Protein AF-E0S908-F1 (afdb_monomer)

Nearest PDB structures (foldseek):
  7qtt-assembly1_W  TM=6.323E-01  e=4.730E-02  Homo sapiens
  8re7-assembly1_A  TM=2.478E-01  e=6.335E+00  Homo sapiens
  8re6-assembly1_A  TM=2.603E-01  e=8.403E+00  Homo sapiens

Sequence (330 aa):
MCRQNEIYGKQSEEEGHLNYGEIERKRRERVDELAYRLLVEREKANRSIEEELQRLFELEKDPVDTETHSSEEPAKEIETYSPVILEEHGLSEELSKNNSGMQPLCSTNVPFTDELVSRFILNKAYVSIEEKIWRERQTMPKNIQMQTKIQVNKRLTQVSGKAGQVDRIFNVLREYSHSYVFVETFTVKIIEQGRLQVSSCPESYKEFAELFCRFYSSELMEYFRVILFTREASSSTIKGVYSIYFGVLEIQGNSDEAWFFIASMLNSRQSELSCYVVECFFSILGNLLFRTCRGPFFKLIEYVKRYYFREMNNEPCKIRISSMFERYGA

Solvent-accessible surface area (backbone atoms only — not comparable to full-atom values): 19591 Å² total; per-residue (Å²): 133,87,82,90,78,89,79,87,77,89,76,82,82,80,75,76,75,76,54,66,68,58,54,55,47,53,50,49,54,52,50,52,51,51,52,48,51,54,49,53,53,49,54,53,49,50,50,54,50,52,55,50,52,50,51,53,56,52,61,72,65,58,81,76,88,71,93,80,87,86,85,81,87,89,80,90,86,88,82,88,78,79,84,81,85,79,80,89,77,82,89,75,89,77,89,76,87,81,94,63,93,70,73,81,74,80,70,49,52,48,56,57,28,68,66,53,44,45,67,56,56,69,31,72,64,48,57,53,50,53,53,47,27,53,52,48,61,72,72,49,58,69,67,58,57,50,49,51,49,52,50,49,53,57,46,64,73,62,68,55,94,53,88,69,44,54,58,55,45,46,68,65,49,55,83,46,62,86,37,50,62,38,46,53,49,46,42,56,49,52,48,49,41,13,44,58,52,12,38,75,40,62,78,55,19,52,54,53,11,52,47,46,57,76,66,63,43,74,67,47,52,44,48,37,49,34,55,59,45,46,44,81,64,52,83,78,23,42,39,15,36,50,38,26,56,44,34,35,35,53,78,67,64,41,52,68,58,54,50,51,50,52,52,26,41,75,72,24,71,86,46,84,54,40,54,48,46,54,41,45,43,53,73,62,40,39,63,55,38,44,72,76,41,44,71,63,40,52,53,52,51,50,45,39,66,68,54,53,56,73,77,55,88,54,62,76,56,51,54,54,45,51,60,58,36,48,78,76,78,95

Mean predicted aligned error: 14.83 Å

Radius of gyration: 29.16 Å; Cα contacts (8 Å, |Δi|>4): 259; chains: 1; bounding box: 68×69×96 Å

Secondary structure (DSSP, 8-state):
-PPP---------------HHHHHHHHHHHHHHHHHHHHHHHHHHHHHHHHHHHHHHHHHH-----------------------PPPP--------------------SS---HHHIIIIIS-HHHHHHHHHHHHHHHHS-HHHHHHHHHHHHHHHTT--SSTTHHHHHHHHHGGGTT-HHHHHHHHHHHHHHIIIIIHHSGGGHHHHHHHHHHT--HHHHHHHHHHHHHS---TTTHHHHHHHHHHHHHHHT-HHHHHHHHHHHHTSPP-HHHHHHHHHHHHHHHHHHHHH-HHHHHHHHHHIIIIIHHH---HHHHHHHHHHHHTTT-

pLDDT: mean 84.41, std 22.38, range [28.2, 98.88]

Structure (mmCIF, N/CA/C/O backbone):
data_AF-E0S908-F1
#
_entry.id   AF-E0S908-F1
#
loop_
_atom_site.group_PDB
_atom_site.id
_atom_site.type_symbol
_atom_site.label_atom_id
_atom_site.label_alt_id
_atom_site.label_comp_id
_atom_site.label_asym_id
_atom_site.label_entity_id
_atom_site.label_seq_id
_atom_site.pdbx_PDB_ins_code
_atom_site.Cartn_x
_atom_site.Cartn_y
_atom_site.Cartn_z
_atom_site.occupancy
_atom_site.B_iso_or_equiv
_atom_site.auth_seq_id
_atom_site.auth_comp_id
_atom_site.auth_asym_id
_atom_site.auth_atom_id
_atom_site.pdbx_PDB_model_num
ATOM 1 N N . MET A 1 1 ? -48.162 -25.222 -28.281 1.00 38.25 1 MET A N 1
ATOM 2 C CA . MET A 1 1 ? -46.707 -25.039 -28.088 1.00 38.25 1 MET A CA 1
ATOM 3 C C . MET A 1 1 ? -46.347 -23.603 -28.451 1.00 38.25 1 MET A C 1
ATOM 5 O O . MET A 1 1 ? -47.083 -22.993 -29.212 1.00 38.25 1 MET A O 1
ATOM 9 N N . CYS A 1 2 ? -45.340 -23.057 -27.775 1.00 36.84 2 CYS A N 1
ATOM 10 C CA . CYS A 1 2 ? -45.233 -21.677 -27.288 1.00 36.84 2 CYS A CA 1
ATOM 11 C C . CYS A 1 2 ? -45.309 -20.530 -28.312 1.00 36.84 2 CYS A C 1
ATOM 13 O O . CYS A 1 2 ? -44.716 -20.584 -29.384 1.00 36.84 2 CYS A O 1
ATOM 15 N N . ARG A 1 3 ? -46.004 -19.462 -27.890 1.00 35.00 3 ARG A N 1
ATOM 16 C CA . ARG A 1 3 ? -46.063 -18.137 -28.520 1.00 35.00 3 ARG A CA 1
ATOM 17 C C . ARG A 1 3 ? -44.806 -17.329 -28.186 1.00 35.00 3 ARG A C 1
ATOM 19 O O . ARG A 1 3 ? -44.355 -17.342 -27.043 1.00 35.00 3 ARG A O 1
ATOM 26 N N . GLN A 1 4 ? -44.308 -16.604 -29.184 1.00 40.69 4 GLN A N 1
ATOM 27 C CA . GLN A 1 4 ? -43.374 -15.491 -29.040 1.00 40.69 4 GLN A CA 1
ATOM 28 C C . GLN A 1 4 ? -44.027 -14.365 -28.229 1.00 40.69 4 GLN A C 1
ATOM 30 O O . GLN A 1 4 ? -45.173 -14.014 -28.494 1.00 40.69 4 GLN A O 1
ATOM 35 N N . ASN A 1 5 ? -43.283 -13.804 -27.278 1.00 35.78 5 ASN A N 1
ATOM 36 C CA . ASN A 1 5 ? -43.516 -12.476 -26.721 1.00 35.78 5 ASN A CA 1
ATOM 37 C C . ASN A 1 5 ? -42.145 -11.847 -26.456 1.00 35.78 5 ASN A C 1
ATOM 39 O O . ASN A 1 5 ? -41.471 -12.176 -25.481 1.00 35.78 5 ASN A O 1
ATOM 43 N N . GLU A 1 6 ? -41.741 -10.964 -27.363 1.00 42.75 6 GLU A N 1
ATOM 44 C CA . GLU A 1 6 ? -40.712 -9.959 -27.130 1.00 42.75 6 GLU A CA 1
ATOM 45 C C . GLU A 1 6 ? -41.306 -8.888 -26.208 1.00 42.75 6 GLU A C 1
ATOM 47 O O . GLU A 1 6 ? -42.319 -8.271 -26.533 1.00 42.75 6 GLU A O 1
ATOM 52 N N . ILE A 1 7 ? -40.685 -8.669 -25.050 1.00 39.56 7 ILE A N 1
ATOM 53 C CA . ILE A 1 7 ? -40.954 -7.503 -24.206 1.00 39.56 7 ILE A CA 1
ATOM 54 C C . ILE A 1 7 ? -39.680 -6.665 -24.194 1.00 39.56 7 ILE A C 1
ATOM 56 O O . ILE A 1 7 ? -38.734 -6.927 -23.455 1.00 39.56 7 ILE A O 1
ATOM 60 N N . TYR A 1 8 ? -39.679 -5.650 -25.056 1.00 37.84 8 TYR A N 1
ATOM 61 C CA . TYR A 1 8 ? -38.801 -4.493 -24.968 1.00 37.84 8 TYR A CA 1
ATOM 62 C C . TYR A 1 8 ? -39.224 -3.653 -23.756 1.00 37.84 8 TYR A C 1
ATOM 64 O O . TYR A 1 8 ? -40.244 -2.968 -23.790 1.00 37.84 8 TYR A O 1
ATOM 72 N N . GLY A 1 9 ? -38.430 -3.698 -22.689 1.00 33.22 9 GLY A N 1
ATOM 73 C CA . GLY A 1 9 ? -38.513 -2.778 -21.557 1.00 33.22 9 GLY A CA 1
ATOM 74 C C . GLY A 1 9 ? -37.307 -1.846 -21.547 1.00 33.22 9 GLY A C 1
ATOM 75 O O . GLY A 1 9 ? -36.332 -2.112 -20.856 1.00 33.22 9 GLY A O 1
ATOM 76 N N . LYS A 1 10 ? -37.366 -0.756 -22.322 1.00 38.62 10 LYS A N 1
ATOM 77 C CA . LYS A 1 10 ? -36.517 0.426 -22.109 1.00 38.62 10 LYS A CA 1
ATOM 78 C C . LYS A 1 10 ? -37.055 1.153 -20.875 1.00 38.62 10 LYS A C 1
ATOM 80 O O . LYS A 1 10 ? -38.077 1.826 -20.975 1.00 38.62 10 LYS A O 1
ATOM 85 N N . GLN A 1 11 ? -36.386 1.025 -19.734 1.00 35.12 11 GLN A N 1
ATOM 86 C CA . GLN A 1 11 ? -36.478 2.024 -18.671 1.00 35.12 11 GLN A CA 1
ATOM 87 C C . GLN A 1 11 ? -35.259 2.929 -18.792 1.00 35.12 11 GLN A C 1
ATOM 89 O O . GLN A 1 11 ? -34.121 2.476 -18.724 1.00 35.12 11 GLN A O 1
ATOM 94 N N . SER A 1 12 ? -35.536 4.194 -19.084 1.00 37.12 12 SER A N 1
ATOM 95 C CA . SER A 1 12 ? -34.574 5.279 -19.135 1.00 37.12 12 SER A CA 1
ATOM 96 C C . SER A 1 12 ? -33.977 5.500 -17.750 1.00 37.12 12 SER A C 1
ATOM 98 O O . SER A 1 12 ? -34.681 5.883 -16.815 1.00 37.12 12 SER A O 1
ATOM 100 N N . GLU A 1 13 ? -32.674 5.275 -17.653 1.00 39.75 13 GLU A N 1
ATOM 101 C CA . GLU A 1 13 ? -31.805 5.841 -16.633 1.00 39.75 13 GLU A CA 1
ATOM 102 C C . GLU A 1 13 ? -31.838 7.370 -16.763 1.00 39.75 13 GLU A C 1
ATOM 104 O O . GLU A 1 13 ? -31.119 7.963 -17.561 1.00 39.75 13 GLU A O 1
ATOM 109 N N . GLU A 1 14 ? -32.678 8.029 -15.972 1.00 41.41 14 GLU A N 1
ATOM 110 C CA . GLU A 1 14 ? -32.351 9.371 -15.492 1.00 41.41 14 GLU A CA 1
ATOM 111 C C . GLU A 1 14 ? -31.492 9.196 -14.232 1.00 41.41 14 GLU A C 1
ATOM 113 O O . GLU A 1 14 ? -31.924 9.419 -13.101 1.00 41.41 14 GLU A O 1
ATOM 118 N N . GLU A 1 15 ? -30.252 8.728 -14.429 1.00 43.34 15 GLU A N 1
ATOM 119 C CA . GLU A 1 15 ? -29.189 8.878 -13.439 1.00 43.34 15 GLU A CA 1
ATOM 120 C C . GLU A 1 15 ? -28.887 10.375 -13.324 1.00 43.34 15 GLU A C 1
ATOM 122 O O . GLU A 1 15 ? -28.101 10.952 -14.076 1.00 43.34 15 GLU A O 1
ATOM 127 N N . GLY A 1 16 ? -29.555 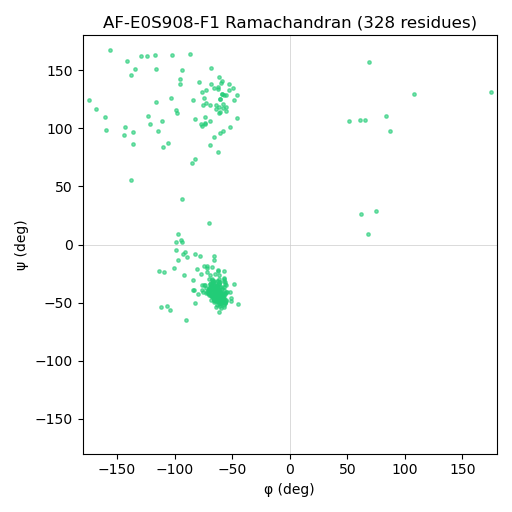11.026 -12.375 1.00 44.59 16 GLY A N 1
ATOM 128 C CA . GLY A 1 16 ? -29.185 12.356 -11.926 1.00 44.59 16 GLY A CA 1
ATOM 129 C C . GLY A 1 16 ? -27.751 12.321 -11.411 1.00 44.59 16 GLY A C 1
ATOM 130 O O . GLY A 1 16 ? -27.503 11.934 -10.269 1.00 44.59 16 GLY A O 1
ATOM 131 N N . HIS A 1 17 ? -26.800 12.718 -12.256 1.00 45.78 17 HIS A N 1
ATOM 132 C CA . HIS A 1 17 ? -25.456 13.091 -11.841 1.00 45.78 17 HIS A CA 1
ATOM 133 C C . HIS A 1 17 ? -25.583 14.124 -10.718 1.00 45.78 17 HIS A C 1
ATOM 135 O O . HIS A 1 17 ? -25.857 15.298 -10.970 1.00 45.78 17 HIS A O 1
ATOM 141 N N . LEU A 1 18 ? -25.405 13.694 -9.467 1.00 56.72 18 LEU A N 1
ATOM 142 C CA . LEU A 1 18 ? -25.280 14.623 -8.352 1.00 56.72 18 LEU A CA 1
ATOM 143 C C . LEU A 1 18 ? -24.058 15.494 -8.632 1.00 56.72 18 LEU A C 1
ATOM 145 O O . LEU A 1 18 ? -22.927 15.012 -8.720 1.00 56.72 18 LEU A O 1
ATOM 149 N N . ASN A 1 19 ? -24.319 16.780 -8.846 1.00 73.38 19 ASN A N 1
ATOM 150 C CA . ASN A 1 19 ? -23.314 17.766 -9.187 1.00 73.38 19 ASN A CA 1
ATOM 151 C C . ASN A 1 19 ? -22.299 17.834 -8.036 1.00 73.38 19 ASN A C 1
ATOM 153 O O . ASN A 1 19 ? -22.667 18.044 -6.881 1.00 73.38 19 ASN A O 1
ATOM 157 N N . TYR A 1 20 ? -21.018 17.648 -8.356 1.00 66.12 20 TYR A N 1
ATOM 158 C CA . TYR A 1 20 ? -19.899 17.701 -7.413 1.00 66.12 20 TYR A CA 1
ATOM 159 C C . TYR A 1 20 ? -19.949 18.948 -6.507 1.00 66.12 20 TYR A C 1
ATOM 161 O O . TYR A 1 20 ? -19.626 18.880 -5.321 1.00 66.12 20 TYR A O 1
ATOM 169 N N . GLY A 1 21 ? -20.442 20.076 -7.033 1.00 81.50 21 GLY A N 1
ATOM 170 C CA . GLY A 1 21 ? -20.652 21.295 -6.256 1.00 81.50 21 GLY A CA 1
ATOM 171 C C . GLY A 1 21 ? -21.633 21.125 -5.091 1.00 81.50 21 GLY A C 1
ATOM 172 O O . GLY A 1 21 ? -21.453 21.738 -4.043 1.00 81.50 21 GLY A O 1
ATOM 173 N N . GLU A 1 22 ? -22.640 20.259 -5.212 1.00 75.44 22 GLU A N 1
ATOM 174 C CA . GLU A 1 22 ? -23.569 19.970 -4.118 1.00 75.44 22 GLU A CA 1
ATOM 175 C C . GLU A 1 22 ? -22.947 19.099 -3.032 1.00 75.44 22 GLU A C 1
ATOM 177 O O . GLU A 1 22 ? -23.249 19.287 -1.853 1.00 75.44 22 GLU A O 1
ATOM 182 N N . ILE A 1 23 ? -22.067 18.176 -3.420 1.00 72.38 23 ILE A N 1
ATOM 183 C CA . ILE A 1 23 ? -21.344 17.300 -2.496 1.00 72.38 23 ILE A CA 1
ATOM 184 C C . ILE A 1 23 ? -20.350 18.126 -1.677 1.00 72.38 23 ILE A C 1
ATOM 186 O O . ILE A 1 23 ? -20.350 18.048 -0.449 1.00 72.38 23 ILE A O 1
ATOM 190 N N . GLU A 1 24 ? -19.563 18.977 -2.335 1.00 80.56 24 GLU A N 1
ATOM 191 C CA . GLU A 1 24 ? -18.569 19.814 -1.659 1.00 80.56 24 GLU A CA 1
ATOM 192 C C . GLU A 1 24 ? -19.220 20.909 -0.797 1.00 80.56 24 GLU A C 1
ATOM 194 O O . GLU A 1 24 ? -18.728 21.219 0.288 1.00 80.56 24 GLU A O 1
ATOM 199 N N . ARG A 1 25 ? -20.373 21.445 -1.222 1.00 87.12 25 ARG A N 1
ATOM 200 C CA . ARG A 1 25 ? -21.199 22.337 -0.392 1.00 87.12 25 ARG A CA 1
ATOM 201 C C . ARG A 1 25 ? -21.684 21.629 0.875 1.00 87.12 25 ARG A C 1
ATOM 203 O O . ARG A 1 25 ? -21.434 22.129 1.965 1.00 87.12 25 ARG A O 1
ATOM 210 N N . LYS A 1 26 ? -22.285 20.438 0.755 1.00 85.81 26 LYS A N 1
ATOM 211 C CA . LYS A 1 26 ? -22.737 19.649 1.919 1.00 85.81 26 LYS A CA 1
ATOM 212 C C . LYS A 1 26 ? -21.580 19.262 2.839 1.00 85.81 26 LYS A C 1
ATOM 214 O O . LYS A 1 26 ? -21.762 19.169 4.050 1.00 85.81 26 LYS A O 1
ATOM 219 N N . ARG A 1 27 ? -20.391 19.014 2.285 1.00 85.19 27 ARG A N 1
ATOM 220 C CA . ARG A 1 27 ? -19.185 18.733 3.068 1.00 85.19 27 ARG A CA 1
ATOM 221 C C . ARG A 1 27 ? -18.751 19.953 3.878 1.00 85.19 27 ARG A C 1
ATOM 223 O O . ARG A 1 27 ? -18.509 19.798 5.070 1.00 85.19 27 ARG A O 1
ATOM 230 N N . ARG A 1 28 ? -18.693 21.140 3.262 1.00 86.06 28 ARG A N 1
ATOM 231 C CA . ARG A 1 28 ? -18.380 22.398 3.960 1.00 86.06 28 ARG A CA 1
ATOM 232 C C . ARG A 1 28 ? -19.396 22.719 5.047 1.00 86.06 28 ARG A C 1
ATOM 234 O O . ARG A 1 28 ? -18.994 22.886 6.187 1.00 86.06 28 ARG A O 1
ATOM 241 N N . GLU A 1 29 ? -20.688 22.651 4.733 1.00 89.06 29 GLU A N 1
ATOM 242 C CA . GLU A 1 29 ? -21.762 22.869 5.712 1.00 89.06 29 GLU A CA 1
ATOM 243 C C . GLU A 1 29 ? -21.623 21.941 6.931 1.00 89.06 29 GLU A C 1
ATOM 245 O O . GLU A 1 29 ? -21.770 22.381 8.067 1.00 89.06 29 GLU A O 1
ATOM 250 N N . ARG A 1 30 ? -21.261 20.666 6.724 1.00 87.25 30 ARG A N 1
ATOM 251 C CA . ARG A 1 30 ? -21.019 19.713 7.824 1.00 87.25 30 ARG A CA 1
ATOM 252 C C . ARG A 1 30 ? -19.760 20.018 8.630 1.00 87.25 30 ARG A C 1
ATOM 254 O O . ARG A 1 30 ? -19.747 19.778 9.836 1.00 87.25 30 ARG A O 1
ATOM 261 N N . VAL A 1 31 ? -18.693 20.479 7.978 1.00 87.56 31 VAL A N 1
ATOM 262 C CA . VAL A 1 31 ? -17.459 20.894 8.661 1.00 87.56 31 VAL A CA 1
ATOM 263 C C . VAL A 1 31 ? -17.732 22.127 9.516 1.00 87.56 31 VAL A C 1
ATOM 265 O O . VAL A 1 31 ? -17.343 22.135 10.680 1.00 87.56 31 VAL A O 1
ATOM 268 N N . ASP A 1 32 ? -18.461 23.104 8.982 1.00 88.12 32 ASP A N 1
ATOM 269 C CA . ASP A 1 32 ? -18.841 24.324 9.695 1.00 88.12 32 ASP A CA 1
ATOM 270 C C . ASP A 1 32 ? -19.773 24.010 10.872 1.00 88.12 32 ASP A C 1
ATOM 272 O O . ASP A 1 32 ? -19.576 24.515 11.977 1.00 88.12 32 ASP A O 1
ATOM 276 N N . GLU A 1 33 ? -20.737 23.102 10.689 1.00 91.81 33 GLU A N 1
ATOM 277 C CA . GLU A 1 33 ? -21.619 22.649 11.767 1.00 91.81 33 GLU A CA 1
ATOM 278 C C . GLU A 1 33 ? -20.839 21.934 12.884 1.00 91.81 33 GLU A C 1
ATOM 280 O O . GLU A 1 33 ? -21.089 22.157 14.071 1.00 91.81 33 GLU A O 1
ATOM 285 N N . LEU A 1 34 ? -19.868 21.087 12.527 1.00 89.25 34 LEU A N 1
ATOM 286 C CA . LEU A 1 34 ? -19.009 20.408 13.497 1.00 89.25 34 LEU A CA 1
ATOM 287 C C . LEU A 1 34 ? -18.094 21.399 14.227 1.00 89.25 34 LEU A C 1
ATOM 289 O O . LEU A 1 34 ? -17.948 21.306 15.446 1.00 89.25 34 LEU A O 1
ATOM 293 N N . ALA A 1 35 ? -17.507 22.350 13.500 1.00 85.94 35 ALA A N 1
ATOM 294 C CA . ALA A 1 35 ? -16.682 23.408 14.068 1.00 85.94 35 ALA A CA 1
ATOM 295 C C . ALA A 1 35 ? -17.489 24.259 15.057 1.00 85.94 35 ALA A C 1
ATOM 297 O O . ALA A 1 35 ? -17.028 24.500 16.171 1.00 85.94 35 ALA A O 1
ATOM 298 N N . TYR A 1 36 ? -18.722 24.626 14.698 1.00 92.38 36 TYR A N 1
ATOM 299 C CA . TYR A 1 36 ? -19.630 25.356 15.577 1.00 92.38 36 TYR A CA 1
ATOM 300 C C . TYR A 1 36 ? -19.967 24.561 16.844 1.00 92.38 36 TYR A C 1
ATOM 302 O O . TYR A 1 36 ? -19.853 25.092 17.948 1.00 92.38 36 TYR A O 1
ATOM 310 N N . ARG A 1 37 ? -20.307 23.268 16.727 1.00 92.44 37 ARG A N 1
ATOM 311 C CA . ARG A 1 37 ? -20.570 22.420 17.905 1.00 92.44 37 ARG A CA 1
ATOM 312 C C . ARG A 1 37 ? -19.365 22.328 18.839 1.00 92.44 37 ARG A C 1
ATOM 314 O O . ARG A 1 37 ? -19.534 22.459 20.048 1.00 92.44 37 ARG A O 1
ATOM 321 N N . LEU A 1 38 ? -18.163 22.136 18.293 1.00 88.50 38 LEU A N 1
ATOM 322 C CA . LEU A 1 38 ? -16.928 22.089 19.083 1.00 88.50 38 LEU A CA 1
ATOM 323 C C . LEU A 1 38 ? -16.646 23.421 19.787 1.00 88.50 38 LEU A C 1
ATOM 325 O O . LEU A 1 38 ? -16.162 23.430 20.918 1.00 88.50 38 LEU A O 1
ATOM 329 N N . LEU A 1 39 ? -16.967 24.540 19.138 1.00 90.44 39 LEU A N 1
ATOM 330 C CA . LEU A 1 39 ? -16.816 25.869 19.717 1.00 90.44 39 LEU A CA 1
ATOM 331 C C . LEU A 1 39 ? -17.780 26.068 20.897 1.00 90.44 39 LEU A C 1
ATOM 333 O O . LEU A 1 39 ? -17.340 26.472 21.970 1.00 90.44 39 LEU A O 1
ATOM 337 N N . VAL A 1 40 ? -19.045 25.661 20.755 1.00 93.69 40 VAL A N 1
ATOM 338 C CA . VAL A 1 40 ? -20.039 25.689 21.845 1.00 93.69 40 VAL A CA 1
ATOM 339 C C . VAL A 1 40 ? -19.638 24.777 23.013 1.00 93.69 40 VAL A C 1
ATOM 341 O O . VAL A 1 40 ? -19.759 25.165 24.177 1.00 93.69 40 VAL A O 1
ATOM 344 N N . GLU A 1 41 ? -19.133 23.569 22.741 1.00 90.44 41 GLU A N 1
ATOM 345 C CA . GLU A 1 41 ? -18.629 22.670 23.791 1.00 90.44 41 GLU A CA 1
ATOM 346 C C . GLU A 1 41 ? -17.436 23.278 24.538 1.00 90.44 41 GLU A C 1
ATOM 348 O O . GLU A 1 41 ? -17.376 23.196 25.768 1.00 90.44 41 GLU A O 1
ATOM 353 N N . ARG A 1 42 ? -16.521 23.939 23.817 1.00 89.38 42 ARG A N 1
ATOM 354 C CA . ARG A 1 42 ? -15.381 24.648 24.409 1.00 89.38 42 ARG A CA 1
ATOM 355 C C . ARG A 1 42 ? -15.829 25.818 25.282 1.00 89.38 42 ARG A C 1
ATOM 357 O O . ARG A 1 42 ? -15.323 25.960 26.389 1.00 89.38 42 ARG A O 1
ATOM 364 N N . GLU A 1 43 ? -16.781 26.628 24.827 1.00 91.25 43 GLU A N 1
ATOM 365 C CA . GLU A 1 43 ? -17.331 27.737 25.620 1.00 91.25 43 GLU A CA 1
ATOM 366 C C . GLU A 1 43 ? -17.997 27.243 26.907 1.00 91.25 43 GLU A C 1
ATOM 368 O O . GLU A 1 43 ? -17.800 27.823 27.975 1.00 91.25 43 GLU A O 1
ATOM 373 N N . LYS A 1 44 ? -18.742 26.134 26.835 1.00 93.19 44 LYS A N 1
ATOM 374 C CA . LYS A 1 44 ? -19.352 25.510 28.014 1.00 93.19 44 LYS A CA 1
ATOM 375 C C . LYS A 1 44 ? -18.298 24.992 28.996 1.00 93.19 44 LYS A C 1
ATOM 377 O O . LYS A 1 44 ? -18.457 25.173 30.201 1.00 93.19 44 LYS A O 1
ATOM 382 N N . ALA A 1 45 ? -17.239 24.357 28.493 1.00 90.06 45 ALA A N 1
ATOM 383 C CA . ALA A 1 45 ? -16.135 23.879 29.320 1.00 90.06 45 ALA A CA 1
ATOM 384 C C . ALA A 1 45 ? -15.398 25.041 30.002 1.00 90.06 45 ALA A C 1
ATOM 386 O O . ALA A 1 45 ? -15.180 24.993 31.208 1.00 90.06 45 ALA A O 1
ATOM 387 N N . ASN A 1 46 ? -15.094 26.109 29.259 1.00 90.50 46 ASN A N 1
ATOM 388 C CA . ASN A 1 46 ? -14.453 27.303 29.807 1.00 90.50 46 ASN A CA 1
ATOM 389 C C . ASN A 1 46 ? -15.299 27.946 30.912 1.00 90.50 46 ASN A C 1
ATOM 391 O O . ASN A 1 46 ? -14.772 28.236 31.979 1.00 90.50 46 ASN A O 1
ATOM 395 N N . ARG A 1 47 ? -16.615 28.082 30.706 1.00 94.12 47 ARG A N 1
ATOM 396 C CA . ARG A 1 47 ? -17.520 28.623 31.731 1.00 94.12 47 ARG A CA 1
ATOM 397 C C . ARG A 1 47 ? -17.541 27.766 32.998 1.00 94.12 47 ARG A C 1
ATOM 399 O O . ARG A 1 47 ? -17.512 28.298 34.098 1.00 94.12 47 ARG A O 1
ATOM 406 N N . SER A 1 48 ? -17.542 26.439 32.850 1.00 94.00 48 SER A N 1
ATOM 407 C CA . SER A 1 48 ? -17.455 25.520 33.993 1.00 94.00 48 SER A CA 1
ATOM 408 C C . SER A 1 48 ? -16.147 25.685 34.771 1.00 94.00 48 SER A C 1
ATOM 410 O O . SER A 1 48 ? -16.161 25.597 35.994 1.00 94.00 48 SER A O 1
ATOM 412 N N . ILE A 1 49 ? -15.030 25.913 34.072 1.00 91.94 49 ILE A N 1
ATOM 413 C CA . ILE A 1 49 ? -13.722 26.161 34.693 1.00 91.94 49 ILE A CA 1
ATOM 414 C C . ILE A 1 49 ? -13.733 27.502 35.434 1.00 91.94 49 ILE A C 1
ATOM 416 O O . ILE A 1 49 ? -13.262 27.574 36.563 1.00 91.94 49 ILE A O 1
ATOM 420 N N . GLU A 1 50 ? -14.289 28.554 34.832 1.00 91.88 50 GLU A N 1
ATOM 421 C CA . GLU A 1 50 ? -14.415 29.873 35.466 1.00 91.88 50 GLU A CA 1
ATOM 422 C C . GLU A 1 50 ? -15.264 29.813 36.746 1.00 91.88 50 GLU A C 1
ATOM 424 O O . GLU A 1 50 ? -14.862 30.355 37.774 1.00 91.88 50 GLU A O 1
ATOM 429 N N . GLU A 1 51 ? -16.392 29.097 36.722 1.00 93.69 51 GLU A N 1
ATOM 430 C CA . GLU A 1 51 ? -17.235 28.879 37.905 1.00 93.69 51 GLU A CA 1
ATOM 431 C C . GLU A 1 51 ? -16.499 28.108 39.015 1.00 93.69 51 GLU A C 1
ATOM 433 O O . GLU A 1 51 ? -16.642 28.429 40.196 1.00 93.69 51 GLU A O 1
ATOM 438 N N . GLU A 1 52 ? -15.702 27.097 38.659 1.00 90.81 52 GLU A N 1
ATOM 439 C CA . GLU A 1 52 ? -14.905 26.326 39.618 1.00 90.81 52 GLU A CA 1
ATOM 440 C C . GLU A 1 52 ? -13.781 27.169 40.233 1.00 90.81 52 GLU A C 1
ATOM 442 O O . GLU A 1 52 ? -13.610 27.165 41.453 1.00 90.81 52 GLU A O 1
ATOM 447 N N . LEU A 1 53 ? -13.076 27.958 39.418 1.00 90.12 53 LEU A N 1
ATOM 448 C CA . LEU A 1 53 ? -12.070 28.908 39.895 1.00 90.12 53 LEU A CA 1
ATOM 449 C C . LEU A 1 53 ? -12.682 29.929 40.855 1.00 90.12 53 LEU A C 1
ATOM 451 O O . LEU A 1 53 ? -12.100 30.211 41.900 1.00 90.12 53 LEU A O 1
ATOM 455 N N . GLN A 1 54 ? -13.870 30.448 40.546 1.00 92.56 54 GLN A N 1
ATOM 456 C CA . GLN A 1 54 ? -14.542 31.408 41.412 1.00 92.56 54 GLN A CA 1
ATOM 457 C C . GLN A 1 54 ? -14.951 30.795 42.759 1.00 92.56 54 GLN A C 1
ATOM 459 O O . GLN A 1 54 ? -14.742 31.424 43.795 1.00 92.56 54 GLN A O 1
ATOM 464 N N . ARG A 1 55 ? -15.429 29.543 42.775 1.00 90.75 55 ARG A N 1
ATOM 465 C CA . ARG A 1 55 ? -15.696 28.813 44.029 1.00 90.75 55 ARG A CA 1
ATOM 466 C C . ARG A 1 55 ? -14.438 28.602 44.864 1.00 90.75 55 ARG A C 1
ATOM 468 O O . ARG A 1 55 ? -14.501 28.722 46.083 1.00 90.75 55 ARG A O 1
ATOM 475 N N . LEU A 1 56 ? -13.312 28.277 44.228 1.00 87.31 56 LEU A N 1
ATOM 476 C CA . LEU A 1 56 ? -12.034 28.115 44.926 1.00 87.31 56 LEU A CA 1
ATOM 477 C C . LEU A 1 56 ? -11.568 29.440 45.547 1.00 87.31 56 LEU A C 1
ATOM 479 O O . LEU A 1 56 ? -11.158 29.449 46.704 1.00 87.31 56 LEU A O 1
ATOM 483 N N . PHE A 1 57 ? -11.715 30.556 44.827 1.00 87.12 57 PHE A N 1
ATOM 484 C CA . PHE A 1 57 ? -11.419 31.893 45.352 1.00 87.12 57 PHE A CA 1
ATOM 485 C C . PHE A 1 57 ? -12.334 32.312 46.511 1.00 87.12 57 PHE A C 1
ATOM 487 O O . PHE A 1 57 ? -11.896 33.029 47.409 1.00 87.12 57 PHE A O 1
ATOM 494 N N . GLU A 1 58 ? -13.604 31.904 46.496 1.00 86.88 58 GLU A N 1
ATOM 495 C CA . GLU A 1 58 ? -14.535 32.146 47.605 1.00 86.88 58 GLU A CA 1
ATOM 496 C C . GLU A 1 58 ? -14.177 31.300 48.835 1.00 86.88 58 GLU A C 1
ATOM 498 O O . GLU A 1 58 ? -14.179 31.828 49.943 1.00 86.88 58 GLU A O 1
ATOM 503 N N . LEU A 1 59 ? -13.767 30.038 48.645 1.00 82.44 59 LEU A N 1
ATOM 504 C CA . LEU A 1 59 ? -13.268 29.179 49.728 1.00 82.44 59 LEU A CA 1
ATOM 505 C C . LEU A 1 59 ? -11.984 29.714 50.376 1.00 82.44 59 LEU A C 1
ATOM 507 O O . LEU A 1 59 ? -11.789 29.548 51.575 1.00 82.44 59 LEU A O 1
ATOM 511 N N . GLU A 1 60 ? -11.104 30.341 49.594 1.00 77.81 60 GLU A N 1
ATOM 512 C CA . GLU A 1 60 ? -9.862 30.944 50.095 1.00 77.81 60 GLU A CA 1
ATOM 513 C C . GLU A 1 60 ? -10.112 32.259 50.860 1.00 77.81 60 GLU A C 1
ATOM 515 O O . GLU A 1 60 ? -9.270 32.703 51.640 1.00 77.81 60 GLU A O 1
ATOM 520 N N . LYS A 1 61 ? -11.284 32.881 50.671 1.00 72.81 61 LYS A N 1
ATOM 521 C CA . LYS A 1 61 ? -11.680 34.130 51.335 1.00 72.81 61 LYS A CA 1
ATOM 522 C C . LYS A 1 61 ? -12.472 33.951 52.625 1.00 72.81 61 LYS A C 1
ATOM 524 O O . LYS A 1 61 ? -12.672 34.961 53.296 1.00 72.81 61 LYS A O 1
ATOM 529 N N . ASP A 1 62 ? -12.889 32.737 52.984 1.00 52.62 62 ASP A N 1
ATOM 530 C CA . ASP A 1 62 ? -13.479 32.460 54.297 1.00 52.62 62 ASP A CA 1
ATOM 531 C C . ASP A 1 62 ? -12.357 32.252 55.333 1.00 52.62 62 ASP A C 1
ATOM 533 O O . ASP A 1 62 ? -11.674 31.222 55.311 1.00 52.62 62 ASP A O 1
ATOM 537 N N . PRO A 1 63 ? -12.131 33.199 56.265 1.00 56.38 63 PRO A N 1
ATOM 538 C CA . PRO A 1 63 ? -11.183 32.993 57.340 1.00 56.38 63 PRO A CA 1
ATOM 539 C C . PRO A 1 63 ? -11.849 32.086 58.376 1.00 56.38 63 PRO A C 1
ATOM 541 O O . PRO A 1 63 ? -12.689 32.523 59.162 1.00 56.38 63 PRO A O 1
ATOM 544 N N . VAL A 1 64 ? -11.472 30.809 58.403 1.00 52.22 64 VAL A N 1
ATOM 545 C CA . VAL A 1 64 ? -11.643 30.029 59.628 1.00 52.22 64 VAL A CA 1
ATOM 546 C C . VAL A 1 64 ? -10.580 30.509 60.604 1.00 52.22 64 VAL A C 1
ATOM 548 O O . VAL A 1 64 ? -9.396 30.197 60.473 1.00 52.22 64 VAL A O 1
ATOM 551 N N . ASP A 1 65 ? -11.042 31.290 61.577 1.00 51.88 65 ASP A N 1
ATOM 552 C CA . ASP A 1 65 ? -10.368 31.539 62.841 1.00 51.88 65 ASP A CA 1
ATOM 553 C C . ASP A 1 65 ? -9.857 30.213 63.414 1.00 51.88 65 ASP A C 1
ATOM 555 O O . ASP A 1 65 ? -10.616 29.352 63.865 1.00 51.88 65 ASP A O 1
ATOM 559 N N . THR A 1 66 ? -8.544 30.022 63.404 1.00 46.44 66 THR A N 1
ATOM 560 C CA . THR A 1 66 ? -7.892 29.093 64.324 1.00 46.44 66 THR A CA 1
ATOM 561 C C . THR A 1 66 ? -6.553 29.691 64.724 1.00 46.44 66 THR A C 1
ATOM 563 O O . THR A 1 66 ? -5.538 29.564 64.041 1.00 46.44 66 THR A O 1
ATOM 566 N N . GLU A 1 67 ? -6.579 30.398 65.852 1.00 46.47 67 GLU A N 1
ATOM 567 C CA . GLU A 1 67 ? -5.402 30.717 66.652 1.00 46.47 67 GLU A CA 1
ATOM 568 C C . GLU A 1 67 ? -4.571 29.441 66.879 1.00 46.47 67 GLU A C 1
ATOM 570 O O . GLU A 1 67 ? -5.094 28.460 67.399 1.00 46.47 67 GLU A O 1
ATOM 575 N N . THR A 1 68 ? -3.281 29.410 66.532 1.00 39.72 68 THR A N 1
ATOM 576 C CA . THR A 1 68 ? -2.171 29.596 67.492 1.00 39.72 68 THR A CA 1
ATOM 577 C C . THR A 1 68 ? -0.785 29.395 66.851 1.00 39.72 68 THR A C 1
ATOM 579 O O . THR A 1 68 ? -0.490 28.369 66.255 1.00 39.72 68 THR A O 1
ATOM 582 N N . HIS A 1 69 ? 0.083 30.373 67.122 1.00 40.06 69 HIS A N 1
ATOM 583 C CA . HIS A 1 69 ? 1.536 30.290 67.326 1.00 40.06 69 HIS A CA 1
ATOM 584 C C . HIS A 1 69 ? 2.517 29.867 66.206 1.00 40.06 69 HIS A C 1
ATOM 586 O O . HIS A 1 69 ? 2.835 28.701 66.021 1.00 40.06 69 HIS A O 1
ATOM 592 N N . SER A 1 70 ? 3.231 30.901 65.732 1.00 39.06 70 SER A N 1
ATOM 593 C CA . SER A 1 70 ? 4.667 31.141 66.005 1.00 39.06 70 SER A CA 1
ATOM 594 C C . SER A 1 70 ? 5.681 30.915 64.874 1.00 39.06 70 SER A C 1
ATOM 596 O O . SER A 1 70 ? 5.857 29.816 64.363 1.00 39.06 70 SER A O 1
ATOM 598 N N . SER A 1 71 ? 6.492 31.973 64.727 1.00 37.62 71 SER A N 1
ATOM 599 C CA . SER A 1 71 ? 7.915 32.058 64.348 1.00 37.62 71 SER A CA 1
ATOM 600 C C . SER A 1 71 ? 8.341 32.048 62.868 1.00 37.62 71 SER A C 1
ATOM 602 O O . SER A 1 71 ? 8.355 31.021 62.205 1.00 37.62 71 SER A O 1
ATOM 604 N N . GLU A 1 72 ? 8.829 33.240 62.486 1.00 36.69 72 GLU A N 1
ATOM 605 C CA . GLU A 1 72 ? 10.106 33.538 61.803 1.00 36.69 72 GLU A CA 1
ATOM 606 C C . GLU A 1 72 ? 10.213 33.511 60.262 1.00 36.69 72 GLU A C 1
ATOM 608 O O . GLU A 1 72 ? 10.485 32.492 59.645 1.00 36.69 72 GLU A O 1
ATOM 613 N N . GLU A 1 73 ? 10.117 34.733 59.708 1.00 45.00 73 GLU A N 1
ATOM 614 C CA . GLU A 1 73 ? 11.146 35.454 58.915 1.00 45.00 73 GLU A CA 1
ATOM 615 C C . GLU A 1 73 ? 11.580 34.987 57.492 1.00 45.00 73 GLU A C 1
ATOM 617 O O . GLU A 1 73 ? 11.334 33.860 57.080 1.00 45.00 73 GLU A O 1
ATOM 622 N N . PRO A 1 74 ? 12.129 35.908 56.653 1.00 52.38 74 PRO A N 1
ATOM 623 C CA . PRO A 1 74 ? 11.648 36.102 55.282 1.00 52.38 74 PRO A CA 1
ATOM 624 C C . PRO A 1 74 ? 12.719 35.957 54.178 1.00 52.38 74 PRO A C 1
ATOM 626 O O . PRO A 1 74 ? 13.909 36.151 54.404 1.00 52.38 74 PRO A O 1
ATOM 629 N N . ALA A 1 75 ? 12.279 35.770 52.929 1.00 37.09 75 ALA A N 1
ATOM 630 C CA . ALA A 1 75 ? 13.015 36.151 51.711 1.00 37.09 75 ALA A CA 1
ATOM 631 C C . ALA A 1 75 ? 12.017 36.231 50.536 1.00 37.09 75 ALA A C 1
ATOM 633 O O . ALA A 1 75 ? 11.319 35.266 50.252 1.00 37.09 75 ALA A O 1
ATOM 634 N N . LYS A 1 76 ? 11.716 37.430 50.017 1.00 39.69 76 LYS A N 1
ATOM 635 C CA . LYS A 1 76 ? 12.299 38.010 48.787 1.00 39.69 76 LYS A CA 1
ATOM 636 C C . LYS A 1 76 ? 12.241 37.074 47.571 1.00 39.69 76 LYS A C 1
ATOM 638 O O . LYS A 1 76 ? 13.073 36.191 47.461 1.00 39.69 76 LYS A O 1
ATOM 643 N N . GLU A 1 77 ? 11.354 37.373 46.623 1.00 37.41 77 GLU A N 1
ATOM 644 C CA . GLU A 1 77 ? 11.721 37.935 45.310 1.00 37.41 77 GLU A CA 1
ATOM 645 C C . GLU A 1 77 ? 10.455 38.291 44.514 1.00 37.41 77 GLU A C 1
ATOM 647 O O . GLU A 1 77 ? 9.545 37.487 44.335 1.00 37.41 77 GLU A O 1
ATOM 652 N N . ILE A 1 78 ? 10.389 39.557 44.102 1.00 39.28 78 ILE A N 1
ATOM 653 C CA . ILE A 1 78 ? 9.382 40.129 43.212 1.00 39.28 78 ILE A CA 1
ATOM 654 C C . ILE A 1 78 ? 10.034 40.144 41.833 1.00 39.28 78 ILE A C 1
ATOM 656 O O . ILE A 1 78 ? 10.968 40.916 41.628 1.00 39.28 78 ILE A O 1
ATOM 660 N N . GLU A 1 79 ? 9.532 39.344 40.895 1.00 35.12 79 GLU A N 1
ATOM 661 C CA . GLU A 1 79 ? 9.760 39.579 39.469 1.00 35.12 79 GLU A CA 1
ATOM 662 C C . GLU A 1 79 ? 8.431 39.755 38.738 1.00 35.12 79 GLU A C 1
ATOM 664 O O . GLU A 1 79 ? 7.655 38.838 38.473 1.00 35.12 79 GLU A O 1
ATOM 669 N N . THR A 1 80 ? 8.200 41.026 38.451 1.00 34.25 80 THR A N 1
ATOM 670 C CA . THR A 1 80 ? 7.252 41.619 37.527 1.00 34.25 80 THR A CA 1
ATOM 671 C C . THR A 1 80 ? 7.456 41.041 36.124 1.00 34.25 80 THR A C 1
ATOM 673 O O . THR A 1 80 ? 8.500 41.268 35.518 1.00 34.25 80 THR A O 1
ATOM 676 N N . TYR A 1 81 ? 6.450 40.368 35.563 1.00 30.72 81 TYR A N 1
ATOM 677 C CA . TYR A 1 81 ? 6.386 40.122 34.120 1.00 30.72 81 TYR A CA 1
ATOM 678 C C . TYR A 1 81 ? 5.245 40.929 33.507 1.00 30.72 81 TYR A C 1
ATOM 680 O O . TYR A 1 81 ? 4.062 40.644 33.689 1.00 30.72 81 TYR A O 1
ATOM 688 N N . SER A 1 82 ? 5.650 41.977 32.792 1.00 33.00 82 SER A N 1
ATOM 689 C CA . SER A 1 82 ? 4.820 42.767 31.890 1.00 33.00 82 SER A CA 1
ATOM 690 C C . SER A 1 82 ? 4.263 41.904 30.750 1.00 33.00 82 SER A C 1
ATOM 692 O O . SER A 1 82 ? 4.982 41.046 30.229 1.00 33.00 82 SER A O 1
ATOM 694 N N . PRO A 1 83 ? 3.027 42.156 30.290 1.00 34.34 83 PRO A N 1
ATOM 695 C CA . PRO A 1 83 ? 2.487 41.503 29.109 1.00 34.34 83 PRO A CA 1
ATOM 696 C C . PRO A 1 83 ? 3.114 42.108 27.846 1.00 34.34 83 PRO A C 1
ATOM 698 O O . PRO A 1 83 ? 2.999 43.306 27.581 1.00 34.34 83 PRO A O 1
ATOM 701 N N . VAL A 1 84 ? 3.785 41.265 27.062 1.00 32.25 84 VAL A N 1
ATOM 702 C CA . VAL A 1 84 ? 4.254 41.605 25.716 1.00 32.25 84 VAL A CA 1
ATOM 703 C C . VAL A 1 84 ? 3.044 41.634 24.785 1.00 32.25 84 VAL A C 1
ATOM 705 O O . VAL A 1 84 ? 2.433 40.609 24.488 1.00 32.25 84 VAL A O 1
ATOM 708 N N . ILE A 1 85 ? 2.706 42.849 24.365 1.00 34.16 85 ILE A N 1
ATOM 709 C CA . ILE A 1 85 ? 1.803 43.174 23.265 1.00 34.16 85 ILE A CA 1
ATOM 710 C C . ILE A 1 85 ? 2.450 42.640 21.984 1.00 34.16 85 ILE A C 1
ATOM 712 O O . ILE A 1 85 ? 3.568 43.031 21.653 1.00 34.16 85 ILE A O 1
ATOM 716 N N . LEU A 1 86 ? 1.765 41.727 21.295 1.00 32.06 86 LEU A N 1
ATOM 717 C CA . LEU A 1 86 ? 2.177 41.211 19.993 1.00 32.06 86 LEU A CA 1
ATOM 718 C C . LEU A 1 86 ? 1.324 41.876 18.913 1.00 32.06 86 LEU A C 1
ATOM 720 O O . LEU A 1 86 ? 0.098 41.915 19.003 1.00 32.06 86 LEU A O 1
ATOM 724 N N . GLU A 1 87 ? 2.040 42.449 17.956 1.00 30.62 87 GLU A N 1
ATOM 725 C CA . GLU A 1 87 ? 1.598 43.380 16.928 1.00 30.62 87 GLU A CA 1
ATOM 726 C C . GLU A 1 87 ? 0.512 42.818 16.002 1.00 30.62 87 GLU A C 1
ATOM 728 O O . GLU A 1 87 ? 0.570 41.683 15.523 1.00 30.62 87 GLU A O 1
ATOM 733 N N . GLU A 1 88 ? -0.454 43.690 15.709 1.00 29.95 88 GLU A N 1
ATOM 734 C CA . GLU A 1 88 ? -1.340 43.616 14.556 1.00 29.95 88 GLU A CA 1
ATOM 735 C C . GLU A 1 88 ? -0.509 43.617 13.266 1.00 29.95 88 GLU A C 1
ATOM 737 O O . GLU A 1 88 ? 0.187 44.586 12.963 1.00 29.95 88 GLU A O 1
ATOM 742 N N . HIS A 1 89 ? -0.637 42.568 12.454 1.00 33.91 89 HIS A N 1
ATOM 743 C CA . HIS A 1 89 ? -0.271 42.632 11.044 1.00 33.91 89 HIS A CA 1
ATOM 744 C C . HIS A 1 89 ? -1.512 42.432 10.185 1.00 33.91 89 HIS A C 1
ATOM 746 O O . HIS A 1 89 ? -2.248 41.453 10.313 1.00 33.91 89 HIS A O 1
ATOM 752 N N . GLY A 1 90 ? -1.741 43.438 9.344 1.00 28.20 90 GLY A N 1
ATOM 753 C CA . GLY A 1 90 ? -2.964 43.652 8.602 1.00 28.20 90 GLY A CA 1
ATOM 754 C C . GLY A 1 90 ? -3.250 42.576 7.564 1.00 28.20 90 GLY A C 1
ATOM 755 O O . GLY A 1 90 ? -2.409 42.205 6.745 1.00 28.20 90 GLY A O 1
ATOM 756 N N . LEU A 1 91 ? -4.508 42.154 7.580 1.00 31.81 91 LEU A N 1
ATOM 757 C CA . LEU A 1 91 ? -5.222 41.628 6.432 1.00 31.81 91 LEU A CA 1
ATOM 758 C C . LEU A 1 91 ? -5.297 42.723 5.363 1.00 31.81 91 LEU A C 1
ATOM 760 O O . LEU A 1 91 ? -5.900 43.771 5.585 1.00 31.81 91 LEU A O 1
ATOM 764 N N . SER A 1 92 ? -4.711 42.467 4.197 1.00 34.66 92 SER A N 1
ATOM 765 C CA . SER A 1 92 ? -5.073 43.177 2.977 1.00 34.66 92 SER A CA 1
ATOM 766 C C . SER A 1 92 ? -5.501 42.148 1.941 1.00 34.66 92 SER A C 1
ATOM 768 O O . SER A 1 92 ? -4.721 41.310 1.487 1.00 34.66 92 SER A O 1
ATOM 770 N N . GLU A 1 93 ? -6.802 42.184 1.674 1.00 34.81 93 GLU A N 1
ATOM 771 C CA . GLU A 1 93 ? -7.472 41.564 0.548 1.00 34.81 93 GLU A CA 1
ATOM 772 C C . GLU A 1 93 ? -6.914 42.138 -0.756 1.00 34.81 93 GLU A C 1
ATOM 774 O O . GLU A 1 93 ? -7.035 43.334 -0.988 1.00 34.81 93 GLU A O 1
ATOM 779 N N . GLU A 1 94 ? -6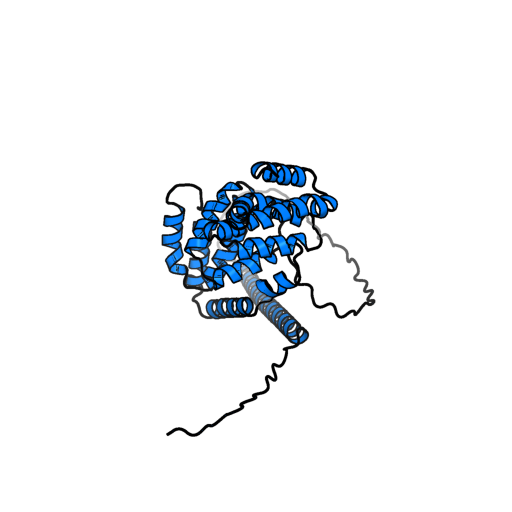.437 41.287 -1.662 1.00 34.66 94 GLU A N 1
ATOM 780 C CA . GLU A 1 94 ? -6.662 41.524 -3.088 1.00 34.66 94 GLU A CA 1
ATOM 781 C C . GLU A 1 94 ? -7.070 40.219 -3.774 1.00 34.66 94 GLU A C 1
ATOM 783 O O . GLU A 1 94 ? -6.277 39.363 -4.164 1.00 34.66 94 GLU A O 1
ATOM 788 N N . LEU A 1 95 ? -8.389 40.096 -3.913 1.00 35.69 95 LEU A N 1
ATOM 789 C CA . LEU A 1 95 ? -9.053 39.324 -4.946 1.00 35.69 95 LEU A CA 1
ATOM 790 C C . LEU A 1 95 ? -8.582 39.786 -6.330 1.00 35.69 95 LEU A C 1
ATOM 792 O O . LEU A 1 95 ? -8.787 40.946 -6.683 1.00 35.69 95 LEU A O 1
ATOM 796 N N . SER A 1 96 ? -8.151 38.852 -7.183 1.00 33.25 96 SER A N 1
ATOM 797 C CA . SER A 1 96 ? -8.674 38.783 -8.555 1.00 33.25 96 SER A CA 1
ATOM 798 C C . SER A 1 96 ? -8.304 37.501 -9.308 1.00 33.25 96 SER A C 1
ATOM 800 O O . SER A 1 96 ? -7.163 37.275 -9.682 1.00 33.25 96 SER A O 1
ATOM 802 N N . LYS A 1 97 ? -9.372 36.759 -9.632 1.00 35.47 97 LYS A N 1
ATOM 803 C CA . LYS A 1 97 ? -9.672 36.147 -10.938 1.00 35.47 97 LYS A CA 1
ATOM 804 C C . LYS A 1 97 ? -8.679 35.120 -11.498 1.00 35.47 97 LYS A C 1
ATOM 806 O O . LYS A 1 97 ? -7.705 35.465 -12.150 1.00 35.47 97 LYS A O 1
ATOM 811 N N . ASN A 1 98 ? -9.101 33.854 -11.451 1.00 31.67 98 ASN A N 1
ATOM 812 C CA . ASN A 1 98 ? -9.432 33.123 -12.681 1.00 31.67 98 ASN A CA 1
ATOM 813 C C . ASN A 1 98 ? -10.349 31.926 -12.380 1.00 31.67 98 ASN A C 1
ATOM 815 O O . ASN A 1 98 ? -9.902 30.846 -12.007 1.00 31.67 98 ASN A O 1
ATOM 819 N N . ASN A 1 99 ? -11.651 32.134 -12.599 1.00 37.66 99 ASN A N 1
ATOM 820 C CA . ASN A 1 99 ? -12.631 31.066 -12.776 1.00 37.66 99 ASN A CA 1
ATOM 821 C C . ASN A 1 99 ? -12.361 30.375 -14.121 1.00 37.66 99 ASN A C 1
ATOM 823 O O . ASN A 1 99 ? -12.968 30.707 -15.136 1.00 37.66 99 ASN A O 1
ATOM 827 N N . SER A 1 100 ? -11.450 29.408 -14.124 1.00 36.50 100 SER A N 1
ATOM 828 C CA . SER A 1 100 ? -11.611 28.236 -14.982 1.00 36.50 100 SER A CA 1
ATOM 829 C C . SER A 1 100 ? -12.265 27.166 -14.117 1.00 36.50 100 SER A C 1
ATOM 831 O O . SER A 1 100 ? -11.945 27.071 -12.933 1.00 36.50 100 SER A O 1
ATOM 833 N N . GLY A 1 101 ? -13.233 26.427 -14.657 1.00 39.34 101 GLY A N 1
ATOM 834 C CA . GLY A 1 101 ? -13.867 25.308 -13.965 1.00 39.34 101 GLY A CA 1
ATOM 835 C C . GLY A 1 101 ? -12.838 24.223 -13.660 1.00 39.34 101 GLY A C 1
ATOM 836 O O . GLY A 1 101 ? -12.729 23.246 -14.391 1.00 39.34 101 GLY A O 1
ATOM 837 N N . MET A 1 102 ? -12.051 24.415 -12.605 1.00 39.91 102 MET A N 1
ATOM 838 C CA . MET A 1 102 ? -11.151 23.413 -12.074 1.00 39.91 102 MET A CA 1
ATOM 839 C C . MET A 1 102 ? -12.022 22.432 -11.306 1.00 39.91 102 MET A C 1
ATOM 841 O O . MET A 1 102 ? -12.456 22.706 -10.186 1.00 39.91 102 MET A O 1
ATOM 845 N N . GLN A 1 103 ? -12.292 21.282 -11.924 1.00 45.06 103 GLN A N 1
ATOM 846 C CA . GLN A 1 103 ? -12.552 20.079 -11.144 1.00 45.06 103 GLN A CA 1
ATOM 847 C C . GLN A 1 103 ? -11.475 20.010 -10.058 1.00 45.06 103 GLN A C 1
ATOM 849 O O . GLN A 1 103 ? -10.294 20.167 -10.390 1.00 45.06 103 GLN A O 1
ATOM 854 N N . PRO A 1 104 ? -11.830 19.842 -8.775 1.00 46.28 104 PRO A N 1
ATOM 855 C CA . PRO A 1 104 ? -10.809 19.728 -7.753 1.00 46.28 104 PRO A CA 1
ATOM 856 C C . PRO A 1 104 ? -9.981 18.498 -8.066 1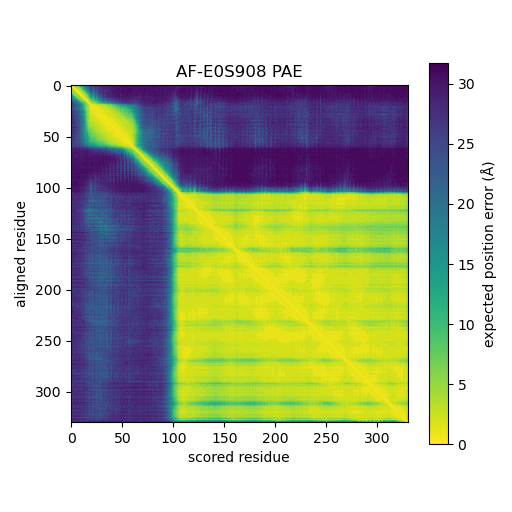.00 46.28 104 PRO A C 1
ATOM 858 O O . PRO A 1 104 ? -10.487 17.375 -8.038 1.00 46.28 104 PRO A O 1
ATOM 861 N N . LEU A 1 105 ? -8.716 18.728 -8.419 1.00 67.38 105 LEU A N 1
ATOM 862 C CA . LEU A 1 105 ? -7.762 17.647 -8.538 1.00 67.38 105 LEU A CA 1
ATOM 863 C C . LEU A 1 105 ? -7.724 16.963 -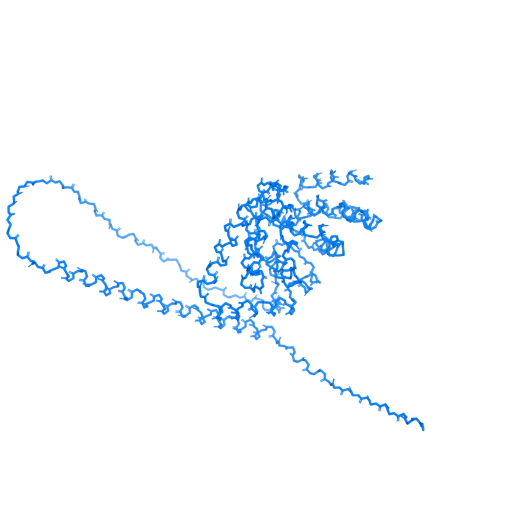7.177 1.00 67.38 105 LEU A C 1
ATOM 865 O O . LEU A 1 105 ? -7.389 17.584 -6.166 1.00 67.38 105 LEU A O 1
ATOM 869 N N . CYS A 1 106 ? -8.118 15.693 -7.148 1.00 79.19 106 CYS A N 1
ATOM 870 C CA . CYS A 1 106 ? -7.917 14.860 -5.981 1.00 79.19 106 CYS A CA 1
ATOM 871 C C . CYS A 1 106 ? -6.423 14.895 -5.646 1.00 79.19 106 CYS A C 1
ATOM 873 O O . CYS A 1 106 ? -5.603 14.449 -6.446 1.00 79.19 106 CYS A O 1
ATOM 875 N N . SER A 1 107 ? -6.068 15.463 -4.493 1.00 88.50 107 SER A N 1
ATOM 876 C CA . SER A 1 107 ? -4.670 15.548 -4.080 1.00 88.50 107 SER A CA 1
ATOM 877 C C . SER A 1 107 ? -4.163 14.148 -3.744 1.00 88.50 107 SER A C 1
ATOM 879 O O . SER A 1 107 ? -4.715 13.470 -2.873 1.00 88.50 107 SER A O 1
ATOM 881 N N . THR A 1 108 ? -3.135 13.703 -4.459 1.00 95.06 108 THR A N 1
ATOM 882 C CA . THR A 1 108 ? -2.447 12.433 -4.225 1.00 95.06 108 THR A CA 1
ATOM 883 C C . THR A 1 108 ? -1.003 12.697 -3.819 1.00 95.06 108 THR A C 1
ATOM 885 O O . THR A 1 108 ? -0.399 13.699 -4.200 1.00 95.06 108 THR A O 1
ATOM 888 N N . ASN A 1 109 ? -0.419 11.794 -3.033 1.00 95.56 109 ASN A N 1
ATOM 889 C CA . ASN A 1 109 ? 0.948 11.963 -2.534 1.00 95.56 109 ASN A CA 1
ATOM 890 C C . ASN A 1 109 ? 2.031 11.775 -3.603 1.00 95.56 109 ASN A C 1
ATOM 892 O O . ASN A 1 109 ? 3.148 12.267 -3.447 1.00 95.56 109 ASN A O 1
ATOM 896 N N . VAL A 1 110 ? 1.695 11.105 -4.703 1.00 95.88 110 VAL A N 1
ATOM 897 C CA . VAL A 1 110 ? 2.443 11.118 -5.959 1.00 95.88 110 VAL A CA 1
ATOM 898 C C . VAL A 1 110 ? 1.465 11.304 -7.116 1.00 95.88 110 VAL A C 1
ATOM 900 O O . VAL A 1 110 ? 0.308 10.894 -6.995 1.00 95.88 110 VAL A O 1
ATOM 903 N N . PRO A 1 111 ? 1.886 11.915 -8.232 1.00 95.06 111 PRO A N 1
ATOM 904 C CA . PRO A 1 111 ? 1.039 12.037 -9.408 1.00 95.06 111 PRO A CA 1
ATOM 905 C C . PRO A 1 111 ? 0.666 10.665 -9.978 1.00 95.06 111 PRO A C 1
ATOM 907 O O . PRO A 1 111 ? 1.521 9.796 -10.152 1.00 95.06 111 PRO A O 1
ATOM 910 N N . PHE A 1 112 ? -0.615 10.506 -10.293 1.00 95.44 112 PHE A N 1
ATOM 911 C CA . PHE A 1 112 ? -1.174 9.338 -10.962 1.00 95.44 112 PHE A CA 1
ATOM 912 C C . PHE A 1 112 ? -2.015 9.775 -12.162 1.00 95.44 112 PHE A C 1
ATOM 914 O O . PHE A 1 112 ? -2.435 10.929 -12.246 1.00 95.44 112 PHE A O 1
ATOM 921 N N . THR A 1 113 ? -2.285 8.837 -13.071 1.00 95.75 113 THR A N 1
ATOM 922 C CA . THR A 1 113 ? -3.213 9.067 -14.182 1.00 95.75 113 THR A CA 1
ATOM 923 C C . THR A 1 113 ? -4.641 9.204 -13.670 1.00 95.75 113 THR A C 1
ATOM 925 O O . THR A 1 113 ? -5.016 8.576 -12.674 1.00 95.75 113 THR A O 1
ATOM 928 N N . ASP A 1 114 ? -5.463 9.947 -14.411 1.00 94.06 114 ASP A N 1
ATOM 929 C CA . ASP A 1 114 ? -6.893 10.101 -14.121 1.00 94.06 114 ASP A CA 1
ATOM 930 C C . ASP A 1 114 ? -7.618 8.749 -14.055 1.00 94.06 114 ASP A C 1
ATOM 932 O O . ASP A 1 114 ? -8.532 8.572 -13.251 1.00 94.06 114 ASP A O 1
ATOM 936 N N . GLU A 1 115 ? -7.179 7.763 -14.845 1.00 95.44 115 GLU A N 1
ATOM 937 C CA . GLU A 1 115 ? -7.744 6.412 -14.829 1.00 95.44 115 GLU A CA 1
ATOM 938 C C . GLU A 1 115 ? -7.516 5.709 -13.482 1.00 95.44 115 GLU A C 1
ATOM 940 O O . GLU A 1 115 ? -8.447 5.125 -12.923 1.00 95.44 115 GLU A O 1
ATOM 945 N N . LEU A 1 116 ? -6.308 5.798 -12.910 1.00 95.81 116 LEU A N 1
ATOM 946 C CA . LEU A 1 116 ? -6.039 5.235 -11.583 1.00 95.81 116 LEU A CA 1
ATOM 947 C C . LEU A 1 116 ? -6.826 5.974 -10.505 1.00 95.81 116 LEU A C 1
ATOM 949 O O . LEU A 1 116 ? -7.419 5.329 -9.638 1.00 95.81 116 LEU A O 1
ATOM 953 N N . VAL A 1 117 ? -6.854 7.307 -10.570 1.00 95.00 117 VAL A N 1
ATOM 954 C CA . VAL A 1 117 ? -7.611 8.137 -9.625 1.00 95.00 117 VAL A CA 1
ATOM 955 C C . VAL A 1 117 ? -9.093 7.764 -9.669 1.00 95.00 117 VAL A C 1
ATOM 957 O O . VAL A 1 117 ? -9.685 7.496 -8.627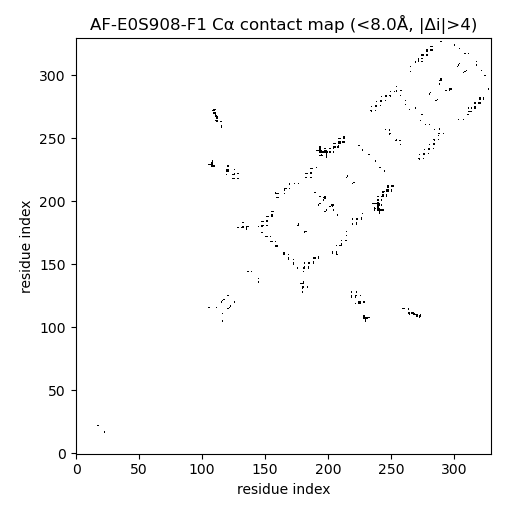 1.00 95.00 117 VAL A O 1
ATOM 960 N N . SER A 1 118 ? -9.684 7.650 -10.857 1.00 92.69 118 SER A N 1
ATOM 961 C CA . SER A 1 118 ? -11.079 7.240 -11.036 1.00 92.69 118 SER A CA 1
ATOM 962 C C . SER A 1 118 ? -11.344 5.832 -10.493 1.00 92.69 118 SER A C 1
ATOM 964 O O . SER A 1 118 ? -12.303 5.620 -9.751 1.00 92.69 118 SER A O 1
ATOM 966 N N . ARG A 1 119 ? -10.472 4.868 -10.813 1.00 93.06 119 ARG A N 1
ATOM 967 C CA . ARG A 1 119 ? -10.672 3.457 -10.463 1.00 93.06 119 ARG A CA 1
ATOM 968 C C . ARG A 1 119 ? -10.474 3.166 -8.976 1.00 93.06 119 ARG A C 1
ATOM 970 O O . ARG A 1 119 ? -11.223 2.377 -8.397 1.00 93.06 119 ARG A O 1
ATOM 977 N N . PHE A 1 120 ? -9.452 3.753 -8.357 1.00 93.62 120 PHE A N 1
ATOM 978 C CA . PHE A 1 120 ? -9.053 3.399 -6.993 1.00 93.62 120 PHE A CA 1
ATOM 979 C C . PHE A 1 120 ? -9.355 4.453 -5.944 1.00 93.62 120 PHE A C 1
ATOM 981 O O . PHE A 1 120 ? -9.472 4.072 -4.787 1.00 93.62 120 PHE A O 1
ATOM 988 N N . ILE A 1 121 ? -9.479 5.729 -6.311 1.00 92.88 121 ILE A N 1
ATOM 989 C CA . ILE A 1 121 ? -9.649 6.818 -5.341 1.00 92.88 121 ILE A CA 1
ATOM 990 C C . ILE A 1 121 ? -11.084 7.336 -5.350 1.00 92.88 121 ILE A C 1
ATOM 992 O O . ILE A 1 121 ? -11.745 7.361 -4.318 1.00 92.88 121 ILE A O 1
ATOM 996 N N . LEU A 1 122 ? -11.597 7.690 -6.526 1.00 90.62 122 LEU A N 1
ATOM 997 C CA . LEU A 1 122 ? -12.932 8.260 -6.709 1.00 90.62 122 LEU A CA 1
ATOM 998 C C . LEU A 1 122 ? -13.982 7.185 -7.020 1.00 90.62 122 LEU A C 1
ATOM 1000 O O . LEU A 1 122 ? -14.860 7.385 -7.859 1.00 90.62 122 LEU A O 1
ATOM 1004 N N . ASN A 1 123 ? -13.891 6.027 -6.364 1.00 88.50 123 ASN A N 1
ATOM 1005 C CA . ASN A 1 123 ? -14.833 4.935 -6.583 1.00 88.50 123 ASN A CA 1
ATOM 1006 C C . ASN A 1 123 ? -16.001 4.971 -5.577 1.00 88.50 123 ASN A C 1
ATOM 1008 O O . ASN A 1 123 ? -15.877 5.413 -4.435 1.00 88.50 123 ASN A O 1
ATOM 1012 N N . LYS A 1 124 ? -17.174 4.485 -6.008 1.00 92.81 124 LYS A N 1
ATOM 1013 C CA . LYS A 1 124 ? -18.384 4.423 -5.163 1.00 92.81 124 LYS A CA 1
ATOM 1014 C C . LYS A 1 124 ? -18.212 3.473 -3.965 1.00 92.81 124 LYS A C 1
ATOM 1016 O O . LYS A 1 124 ? -18.891 3.631 -2.953 1.00 92.81 124 LYS A O 1
ATOM 1021 N N . ALA A 1 125 ? -17.320 2.491 -4.084 1.00 94.62 125 ALA A N 1
ATOM 1022 C CA . ALA A 1 125 ? -17.093 1.482 -3.057 1.00 94.62 125 ALA A CA 1
ATOM 1023 C C . ALA A 1 125 ? -16.453 2.091 -1.797 1.00 94.62 125 ALA A C 1
ATOM 1025 O O . ALA A 1 125 ? -16.961 1.882 -0.697 1.00 94.62 125 ALA A O 1
ATOM 1026 N N . TYR A 1 126 ? -15.448 2.956 -1.965 1.00 95.31 126 TYR A N 1
ATOM 1027 C CA . TYR A 1 126 ? -14.824 3.727 -0.891 1.00 95.31 126 TYR A CA 1
ATOM 1028 C C . TYR A 1 126 ? -15.840 4.582 -0.130 1.00 95.31 126 TYR A C 1
ATOM 1030 O O . TYR A 1 126 ? -15.889 4.518 1.096 1.00 95.31 126 TYR A O 1
ATOM 1038 N N . VAL A 1 127 ? -16.705 5.312 -0.844 1.00 94.44 127 VAL A N 1
ATOM 1039 C CA . VAL A 1 127 ? -17.760 6.136 -0.224 1.00 94.44 127 VAL A CA 1
ATOM 1040 C C . VAL A 1 127 ? -18.681 5.276 0.643 1.00 94.44 127 VAL A C 1
ATOM 1042 O O . VAL A 1 127 ? -18.961 5.613 1.792 1.00 94.44 127 VAL A O 1
ATOM 1045 N N . SER A 1 128 ? -19.101 4.118 0.129 1.00 97.56 128 SER A N 1
ATOM 1046 C CA . SER A 1 128 ? -19.895 3.154 0.896 1.00 97.56 128 SER A CA 1
ATOM 1047 C C . SER A 1 128 ? -19.147 2.654 2.142 1.00 97.56 128 SER A C 1
ATOM 1049 O O . SER A 1 128 ? -19.747 2.537 3.210 1.00 97.56 128 SER A O 1
ATOM 1051 N N . ILE A 1 129 ? -17.843 2.377 2.044 1.00 97.81 129 ILE A N 1
ATOM 1052 C CA . ILE A 1 129 ? -17.024 1.945 3.187 1.00 97.81 129 ILE A CA 1
ATOM 1053 C C . ILE A 1 129 ? -16.935 3.052 4.247 1.00 97.81 129 ILE A C 1
ATOM 1055 O O . ILE A 1 129 ? -17.162 2.772 5.424 1.00 97.81 129 ILE A O 1
ATOM 1059 N N . GLU A 1 130 ? -16.691 4.306 3.858 1.00 97.06 130 GLU A N 1
ATOM 1060 C CA . GLU A 1 130 ? -16.685 5.447 4.786 1.00 97.06 130 GLU A CA 1
ATOM 1061 C C . GLU A 1 130 ? -18.028 5.622 5.499 1.00 97.06 130 GLU A C 1
ATOM 1063 O O . GLU A 1 130 ? -18.069 5.828 6.713 1.00 97.06 130 GLU A O 1
ATOM 1068 N N . GLU A 1 131 ? -19.145 5.486 4.782 1.00 97.62 131 GLU A N 1
ATOM 1069 C CA . GLU A 1 131 ? -20.474 5.548 5.389 1.00 97.62 131 GLU A CA 1
ATOM 1070 C C . GLU A 1 131 ? -20.715 4.419 6.395 1.00 97.62 131 GLU A C 1
ATOM 1072 O O . GLU A 1 131 ? -21.395 4.628 7.404 1.00 97.62 131 GLU A O 1
ATOM 1077 N N . LYS A 1 132 ? -20.199 3.213 6.132 1.00 98.25 132 LYS A N 1
ATOM 1078 C CA . LYS A 1 132 ? -20.294 2.082 7.066 1.00 98.25 132 LYS A CA 1
ATOM 1079 C C . LYS A 1 132 ? -19.422 2.307 8.301 1.00 98.25 132 LYS A C 1
ATOM 1081 O O . LYS A 1 132 ? -19.917 2.108 9.409 1.00 98.25 132 LYS A O 1
ATOM 1086 N N . ILE A 1 133 ? -18.192 2.802 8.131 1.00 98.12 133 ILE A N 1
ATOM 1087 C CA . ILE A 1 133 ? -17.309 3.216 9.237 1.00 98.12 133 ILE A CA 1
ATOM 1088 C C . ILE A 1 133 ? -18.006 4.270 10.098 1.00 98.12 133 ILE A C 1
ATOM 1090 O O . ILE A 1 133 ? -18.080 4.131 11.319 1.00 98.12 133 ILE A O 1
ATOM 1094 N N . TRP A 1 134 ? -18.551 5.316 9.471 1.00 97.75 134 TRP A N 1
ATOM 1095 C CA . TRP A 1 134 ? -19.224 6.397 10.182 1.00 97.75 134 TRP A CA 1
ATOM 1096 C C . TRP A 1 134 ? -20.449 5.893 10.949 1.00 97.75 134 TRP A C 1
ATOM 1098 O O . TRP A 1 134 ? -20.569 6.175 12.142 1.00 97.75 134 TRP A O 1
ATOM 1108 N N . ARG A 1 135 ? -21.326 5.109 10.305 1.00 97.88 135 ARG A N 1
ATOM 1109 C CA . ARG A 1 135 ? -22.513 4.527 10.953 1.00 97.88 135 ARG A CA 1
ATOM 1110 C C . ARG A 1 135 ? -22.131 3.653 12.139 1.00 97.88 135 ARG A C 1
ATOM 1112 O O . ARG A 1 135 ? -22.667 3.848 13.226 1.00 97.88 135 ARG A O 1
ATOM 1119 N N . GLU A 1 136 ? -21.180 2.742 11.952 1.00 97.69 136 GLU A N 1
ATOM 1120 C CA . GLU A 1 136 ? -20.747 1.843 13.019 1.00 97.69 136 GLU A CA 1
ATOM 1121 C C . GLU A 1 136 ? -20.130 2.619 14.189 1.00 97.69 136 GLU A C 1
ATOM 1123 O O . GLU A 1 136 ? -20.435 2.327 15.343 1.00 97.69 136 GLU A O 1
ATOM 1128 N N . ARG A 1 137 ? -19.344 3.670 13.922 1.00 96.44 137 ARG A N 1
ATOM 1129 C CA . ARG A 1 137 ? -18.783 4.540 14.965 1.00 96.44 137 ARG A CA 1
ATOM 1130 C C . ARG A 1 137 ? -19.861 5.249 15.793 1.00 96.44 137 ARG A C 1
ATOM 1132 O O . ARG A 1 137 ? -19.651 5.472 16.982 1.00 96.44 137 ARG A O 1
ATOM 1139 N N . GLN A 1 138 ? -20.997 5.616 15.200 1.00 96.19 138 GLN A N 1
ATOM 1140 C CA . GLN A 1 138 ? -22.095 6.246 15.946 1.00 96.19 138 GLN A CA 1
ATOM 1141 C C . GLN A 1 138 ? -22.843 5.244 16.834 1.00 96.19 138 GLN A C 1
ATOM 1143 O O . GLN A 1 138 ? -23.282 5.598 17.925 1.00 96.19 138 GLN A O 1
ATOM 1148 N N . THR A 1 139 ? -22.984 3.994 16.387 1.00 96.88 139 THR A N 1
ATOM 1149 C CA . THR A 1 139 ? -23.767 2.973 17.100 1.00 96.88 139 THR A CA 1
ATOM 1150 C C . THR A 1 139 ? -22.945 2.132 18.075 1.00 96.88 139 THR A C 1
ATOM 1152 O O . THR A 1 139 ? -23.488 1.594 19.036 1.00 96.88 139 THR A O 1
ATOM 1155 N N . MET A 1 140 ? -21.640 1.980 17.838 1.00 96.38 140 MET A N 1
ATOM 1156 C CA . MET A 1 140 ? -20.769 1.138 18.653 1.00 96.38 140 MET A CA 1
ATOM 1157 C C . MET A 1 140 ? -20.492 1.791 20.017 1.00 96.38 140 MET A C 1
ATOM 1159 O O . MET A 1 140 ? -20.094 2.956 20.065 1.00 96.38 140 MET A O 1
ATOM 1163 N N . PRO A 1 141 ? -20.597 1.055 21.138 1.00 97.44 141 PRO A N 1
ATOM 1164 C CA . PRO A 1 141 ? -20.201 1.560 22.450 1.00 97.44 141 PRO A CA 1
ATOM 1165 C C . PRO A 1 141 ? -18.760 2.109 22.473 1.00 97.44 141 PRO A C 1
ATOM 1167 O O . PRO A 1 141 ? -17.825 1.459 21.998 1.00 97.44 141 PRO A O 1
ATOM 1170 N N . LYS A 1 142 ? -18.556 3.304 23.052 1.00 96.44 142 LYS A N 1
ATOM 1171 C CA . LYS A 1 142 ? -17.248 4.003 23.068 1.00 96.44 142 LYS A CA 1
ATOM 1172 C C . LYS A 1 142 ? -16.115 3.168 23.680 1.00 96.44 142 LYS A C 1
ATOM 1174 O O . LYS A 1 142 ? -14.971 3.268 23.241 1.00 96.44 142 LYS A O 1
ATOM 1179 N N . ASN A 1 143 ? -16.419 2.337 24.677 1.00 96.94 143 ASN A N 1
ATOM 1180 C CA . ASN A 1 143 ? -15.457 1.421 25.294 1.00 96.94 143 ASN A CA 1
ATOM 1181 C C . ASN A 1 143 ? -14.941 0.366 24.300 1.00 96.94 143 ASN A C 1
ATOM 1183 O O . ASN A 1 143 ? -13.743 0.099 24.285 1.00 96.94 143 ASN A O 1
ATOM 1187 N N . ILE A 1 144 ? -15.804 -0.175 23.433 1.00 96.50 144 ILE A N 1
ATOM 1188 C CA . ILE A 1 144 ? -15.420 -1.155 22.404 1.00 96.50 144 ILE A CA 1
ATOM 1189 C C . ILE A 1 144 ? -14.573 -0.486 21.316 1.00 96.50 144 ILE A C 1
ATOM 1191 O O . ILE A 1 144 ? -13.540 -1.032 20.919 1.00 96.50 144 ILE A O 1
ATOM 1195 N N . GLN A 1 145 ? -14.940 0.727 20.887 1.00 96.19 145 GLN A N 1
ATOM 1196 C CA . GLN A 1 145 ? -14.129 1.508 19.942 1.00 96.19 145 GLN A CA 1
ATOM 1197 C C . GLN A 1 145 ? -12.721 1.764 20.496 1.00 96.19 145 GLN A C 1
ATOM 1199 O O . GLN A 1 145 ? -11.715 1.516 19.827 1.00 96.19 145 GLN A O 1
ATOM 1204 N N . MET A 1 146 ? -12.642 2.214 21.753 1.00 97.31 146 MET A N 1
ATOM 1205 C CA . MET A 1 146 ? -11.374 2.468 22.434 1.00 97.31 146 MET A CA 1
ATOM 1206 C C . MET A 1 146 ? -10.552 1.184 22.582 1.00 97.31 146 MET A C 1
ATOM 1208 O O . MET A 1 146 ? -9.358 1.181 22.287 1.00 97.31 146 MET A O 1
ATOM 1212 N N . GLN A 1 147 ? -11.180 0.080 22.990 1.00 97.31 147 GLN A N 1
ATOM 1213 C CA . GLN A 1 147 ? -10.514 -1.213 23.119 1.00 97.31 147 GLN A CA 1
ATOM 1214 C C . GLN A 1 147 ? -9.943 -1.688 21.780 1.00 97.31 147 GLN A C 1
ATOM 1216 O O . GLN A 1 147 ? -8.780 -2.086 21.731 1.00 97.31 147 GLN A O 1
ATOM 1221 N N . THR A 1 148 ? -10.716 -1.582 20.696 1.00 97.56 148 THR A N 1
ATOM 1222 C CA . THR A 1 148 ? -10.268 -1.910 19.333 1.00 97.56 148 THR A CA 1
ATOM 1223 C C . THR A 1 148 ? -9.023 -1.105 18.975 1.00 97.56 148 THR A C 1
ATOM 1225 O O . THR A 1 148 ? -7.991 -1.674 18.618 1.00 97.56 148 THR A O 1
ATOM 1228 N N . LYS A 1 149 ? -9.070 0.218 19.177 1.00 97.75 149 LYS A N 1
ATOM 1229 C CA . LYS A 1 149 ? -7.938 1.119 18.935 1.00 97.75 149 LYS A CA 1
ATOM 1230 C C . LYS A 1 149 ? -6.702 0.751 19.752 1.00 97.75 149 LYS A C 1
ATOM 1232 O O . LYS A 1 149 ? -5.603 0.684 19.203 1.00 97.75 149 LYS A O 1
ATOM 1237 N N . ILE A 1 150 ? -6.866 0.485 21.048 1.00 98.00 150 ILE A N 1
ATOM 1238 C CA . ILE A 1 150 ? -5.768 0.093 21.940 1.00 98.00 150 ILE A CA 1
ATOM 1239 C C . ILE A 1 150 ? -5.140 -1.221 21.475 1.00 98.00 150 ILE A C 1
ATOM 1241 O O . ILE A 1 150 ? -3.913 -1.309 21.394 1.00 98.00 150 ILE A O 1
ATOM 1245 N N . GLN A 1 151 ? -5.950 -2.234 21.156 1.00 98.19 151 GLN A N 1
ATOM 1246 C CA . GLN A 1 151 ? -5.436 -3.533 20.726 1.00 98.19 151 GLN A CA 1
ATOM 1247 C C . GLN A 1 151 ? -4.705 -3.420 19.392 1.00 98.19 151 GLN A C 1
ATOM 1249 O O . GLN A 1 151 ? -3.553 -3.842 19.310 1.00 98.19 151 GLN A O 1
ATOM 1254 N N . VAL A 1 152 ? -5.304 -2.786 18.382 1.00 98.50 152 VAL A N 1
ATOM 1255 C CA . VAL A 1 152 ? -4.655 -2.575 17.079 1.00 98.50 152 VAL A CA 1
ATOM 1256 C C . VAL A 1 152 ? -3.325 -1.840 17.250 1.00 98.50 152 VAL A C 1
ATOM 1258 O O . VAL A 1 152 ? -2.293 -2.327 16.788 1.00 98.50 152 VAL A O 1
ATOM 1261 N N . ASN A 1 153 ? -3.307 -0.732 17.998 1.00 98.00 153 ASN A N 1
ATOM 1262 C CA . ASN A 1 153 ? -2.086 0.037 18.232 1.00 98.00 153 ASN A CA 1
ATOM 1263 C C . ASN A 1 153 ? -1.006 -0.778 18.941 1.00 98.00 153 ASN A C 1
ATOM 1265 O O . ASN A 1 153 ? 0.147 -0.782 18.512 1.00 98.00 153 ASN A O 1
ATOM 1269 N N . LYS A 1 154 ? -1.376 -1.477 20.018 1.00 97.81 154 LYS A N 1
ATOM 1270 C CA . LYS A 1 154 ? -0.442 -2.278 20.809 1.00 97.81 154 LYS A CA 1
ATOM 1271 C C . LYS A 1 154 ? 0.149 -3.414 19.986 1.00 97.81 154 LYS A C 1
ATOM 1273 O O . LYS A 1 154 ? 1.347 -3.662 20.079 1.00 97.81 154 LYS A O 1
ATOM 1278 N N . ARG A 1 155 ? -0.675 -4.120 19.209 1.00 98.12 155 ARG A N 1
ATOM 1279 C CA . ARG A 1 155 ? -0.229 -5.297 18.456 1.00 98.12 155 ARG A CA 1
ATOM 1280 C C . ARG A 1 155 ? 0.564 -4.928 17.214 1.00 98.12 155 ARG A C 1
ATOM 1282 O O . ARG A 1 155 ? 1.583 -5.561 16.971 1.00 98.12 155 ARG A O 1
ATOM 1289 N N . LEU A 1 156 ? 0.181 -3.883 16.484 1.00 97.75 156 LEU A N 1
ATOM 1290 C CA . LEU A 1 156 ? 0.929 -3.467 15.296 1.00 97.75 156 LEU A CA 1
ATOM 1291 C C . LEU A 1 156 ? 2.319 -2.911 15.621 1.00 97.75 156 LEU A C 1
ATOM 1293 O O . LEU A 1 156 ? 3.242 -3.134 14.852 1.00 97.75 156 LEU A O 1
ATOM 1297 N N . THR A 1 157 ? 2.515 -2.282 16.784 1.00 97.06 157 THR A N 1
ATOM 1298 C CA . THR A 1 157 ? 3.861 -1.882 17.242 1.00 97.06 157 THR A CA 1
ATOM 1299 C C . THR A 1 157 ? 4.756 -3.084 17.573 1.00 97.06 157 THR A C 1
ATOM 1301 O O . THR A 1 157 ? 5.973 -2.944 17.623 1.00 97.06 157 THR A O 1
ATOM 1304 N N . GLN A 1 158 ? 4.172 -4.265 17.804 1.00 96.31 158 GLN A N 1
ATOM 1305 C CA . GLN A 1 158 ? 4.913 -5.480 18.142 1.00 96.31 158 GLN A CA 1
ATOM 1306 C C . GLN A 1 158 ? 5.346 -6.286 16.917 1.00 96.31 158 GLN A C 1
ATOM 1308 O O . GLN A 1 158 ? 6.115 -7.221 17.107 1.00 96.31 158 GLN A O 1
ATOM 1313 N N . VAL A 1 159 ? 4.862 -5.992 15.706 1.00 96.06 159 VAL A N 1
ATOM 1314 C CA . VAL A 1 159 ? 5.220 -6.757 14.498 1.00 96.06 159 VAL A CA 1
ATOM 1315 C C . VAL A 1 159 ? 6.742 -6.742 14.305 1.00 96.06 159 VAL A C 1
ATOM 1317 O O . VAL A 1 159 ? 7.375 -5.695 14.369 1.00 96.06 159 VAL A O 1
ATOM 1320 N N . SER A 1 160 ? 7.343 -7.917 14.127 1.00 93.06 160 SER A N 1
ATOM 1321 C CA . SER A 1 160 ? 8.769 -8.089 13.834 1.00 93.06 160 SER A CA 1
ATOM 1322 C C . SER A 1 160 ? 8.996 -9.427 13.129 1.00 93.06 160 SER A C 1
ATOM 1324 O O . SER A 1 160 ? 8.126 -10.298 13.175 1.00 93.06 160 SER A O 1
ATOM 1326 N N . GLY A 1 161 ? 10.184 -9.639 12.556 1.00 89.38 161 GLY A N 1
ATOM 1327 C CA . GLY A 1 161 ? 10.558 -10.879 11.854 1.00 89.38 161 GLY A CA 1
ATOM 1328 C C . GLY A 1 161 ? 10.747 -12.123 12.731 1.00 89.38 161 GLY A C 1
ATOM 1329 O O . GLY A 1 161 ? 11.389 -13.090 12.324 1.00 89.38 161 GLY A O 1
ATOM 1330 N N . LYS A 1 162 ? 10.226 -12.129 13.965 1.00 92.94 162 LYS A N 1
ATOM 1331 C CA . LYS A 1 162 ? 10.248 -13.317 14.826 1.00 92.94 162 LYS A CA 1
ATOM 1332 C C . LYS A 1 162 ? 9.213 -14.329 14.338 1.00 92.94 162 LYS A C 1
ATOM 1334 O O . LYS A 1 162 ? 8.022 -14.023 14.271 1.00 92.94 162 LYS A O 1
ATOM 1339 N N . ALA A 1 163 ? 9.657 -15.562 14.097 1.00 90.88 163 ALA A N 1
ATOM 1340 C CA . ALA A 1 163 ? 8.794 -16.662 13.672 1.00 90.88 163 ALA A CA 1
ATOM 1341 C C . ALA A 1 163 ? 7.532 -16.793 14.554 1.00 90.88 163 ALA A C 1
ATOM 1343 O O . ALA A 1 163 ? 7.589 -16.696 15.787 1.00 90.88 163 ALA A O 1
ATOM 1344 N N . GLY A 1 164 ? 6.374 -16.968 13.910 1.00 92.75 164 GLY A N 1
ATOM 1345 C CA . GLY A 1 164 ? 5.070 -17.109 14.567 1.00 92.75 164 GLY A CA 1
ATOM 1346 C C . GLY A 1 164 ? 4.558 -15.852 15.282 1.00 92.75 164 GLY A C 1
ATOM 1347 O O . GLY A 1 164 ? 3.594 -15.917 16.048 1.00 92.75 164 GLY A O 1
ATOM 1348 N N . GLN A 1 165 ? 5.201 -14.691 15.128 1.00 95.25 165 GLN A N 1
ATOM 1349 C CA . GLN A 1 165 ? 4.688 -13.457 15.722 1.00 95.25 165 GLN A CA 1
ATOM 1350 C C . GLN A 1 165 ? 3.488 -12.897 14.959 1.00 95.25 165 GLN A C 1
ATOM 1352 O O . GLN A 1 165 ? 2.518 -12.489 15.600 1.00 95.25 165 GLN A O 1
ATOM 1357 N N . VAL A 1 166 ? 3.523 -12.934 13.624 1.00 97.06 166 VAL A N 1
ATOM 1358 C CA . VAL A 1 166 ? 2.392 -12.539 12.772 1.00 97.06 166 VAL A CA 1
ATOM 1359 C C . VAL A 1 166 ? 1.151 -13.369 13.123 1.00 97.06 166 VAL A C 1
ATOM 1361 O O . VAL A 1 166 ? 0.098 -12.792 13.382 1.00 97.06 166 VAL A O 1
ATOM 1364 N N . ASP A 1 167 ? 1.288 -14.694 13.276 1.00 97.50 167 ASP A N 1
ATOM 1365 C CA . ASP A 1 167 ? 0.208 -15.585 13.735 1.00 97.50 167 ASP A CA 1
ATOM 1366 C C . ASP A 1 167 ? -0.383 -15.159 15.081 1.00 97.50 167 ASP A C 1
ATOM 1368 O O . ASP A 1 167 ? -1.600 -15.079 15.250 1.00 97.50 167 ASP A O 1
ATOM 1372 N N . ARG A 1 168 ? 0.478 -14.872 16.065 1.00 97.56 168 ARG A N 1
ATOM 1373 C CA . ARG A 1 168 ? 0.041 -14.456 17.405 1.00 97.56 168 ARG A CA 1
ATOM 1374 C C . ARG A 1 168 ? -0.707 -13.131 17.371 1.00 97.56 168 ARG A C 1
ATOM 1376 O O . ARG A 1 168 ? -1.717 -12.991 18.055 1.00 97.56 168 ARG A O 1
ATOM 1383 N N . ILE A 1 169 ? -0.227 -12.171 16.585 1.00 97.94 169 ILE A N 1
ATOM 1384 C CA . ILE A 1 169 ? -0.888 -10.874 16.415 1.00 97.94 169 ILE A CA 1
ATOM 1385 C C . ILE A 1 169 ? -2.235 -11.056 15.713 1.00 97.94 169 ILE A C 1
ATOM 1387 O O . ILE A 1 169 ? -3.242 -10.541 16.201 1.00 97.94 169 ILE A O 1
ATOM 1391 N N . PHE A 1 170 ? -2.270 -11.834 14.631 1.00 98.12 170 PHE A N 1
ATOM 1392 C CA . PHE A 1 170 ? -3.492 -12.160 13.905 1.00 98.12 170 PHE A CA 1
ATOM 1393 C C . PHE A 1 170 ? -4.548 -12.780 14.827 1.00 98.12 170 PHE A C 1
ATOM 1395 O O . PHE A 1 170 ? -5.678 -12.304 14.883 1.00 98.12 170 PHE A O 1
ATOM 1402 N N . ASN A 1 171 ? -4.166 -13.780 15.623 1.00 97.94 171 ASN A N 1
ATOM 1403 C CA . ASN A 1 171 ? -5.086 -14.474 16.524 1.00 97.94 171 ASN A CA 1
ATOM 1404 C C . ASN A 1 171 ? -5.712 -13.565 17.588 1.00 97.94 171 ASN A C 1
ATOM 1406 O O . ASN A 1 171 ? -6.840 -13.820 17.996 1.00 97.94 171 ASN A O 1
ATOM 1410 N N . VAL A 1 172 ? -5.013 -12.509 18.015 1.00 97.38 172 VAL A N 1
ATOM 1411 C CA . VAL A 1 172 ? -5.568 -11.507 18.939 1.00 97.38 172 VAL A CA 1
ATOM 1412 C C . VAL A 1 172 ? -6.470 -10.515 18.205 1.00 97.38 172 VAL A C 1
ATOM 1414 O O . VAL A 1 172 ? -7.526 -10.147 18.706 1.00 97.38 172 VAL A O 1
ATOM 1417 N N . LEU A 1 173 ? -6.055 -10.049 17.026 1.00 98.12 173 LEU A N 1
ATOM 1418 C CA . LEU A 1 173 ? -6.774 -8.999 16.304 1.00 98.12 173 LEU A CA 1
ATOM 1419 C C . LEU A 1 173 ? -7.998 -9.513 15.528 1.00 98.12 173 LEU A C 1
ATOM 1421 O O . LEU A 1 173 ? -8.915 -8.734 15.279 1.00 98.12 173 LEU A O 1
ATOM 1425 N N . ARG A 1 174 ? -8.071 -10.812 15.203 1.00 97.62 174 ARG A N 1
ATOM 1426 C CA . ARG A 1 174 ? -9.203 -11.405 14.465 1.00 97.62 174 ARG A CA 1
ATOM 1427 C C . ARG A 1 174 ? -10.551 -11.205 15.140 1.00 97.62 174 ARG A C 1
ATOM 1429 O O . ARG A 1 174 ? -11.550 -11.066 14.443 1.00 97.62 174 ARG A O 1
ATOM 1436 N N . GLU A 1 175 ? -10.577 -11.121 16.466 1.00 96.31 175 GLU A N 1
ATOM 1437 C CA . GLU A 1 175 ? -11.802 -10.867 17.229 1.00 96.31 175 GLU A CA 1
ATOM 1438 C C . GLU A 1 175 ? -12.430 -9.515 16.873 1.00 96.31 175 GLU A C 1
ATOM 1440 O O . GLU A 1 175 ? -13.641 -9.378 16.944 1.00 96.31 175 GLU A O 1
ATOM 1445 N N . TYR A 1 176 ? -11.630 -8.549 16.416 1.00 96.44 176 TYR A N 1
ATOM 1446 C CA . TYR A 1 176 ? -12.077 -7.212 16.018 1.00 96.44 176 TYR A CA 1
ATOM 1447 C C . TYR A 1 176 ? -12.288 -7.087 14.501 1.00 96.44 176 TYR A C 1
ATOM 1449 O O . TYR A 1 176 ? -12.897 -6.126 14.044 1.00 96.44 176 TYR A O 1
ATOM 1457 N N . SER A 1 177 ? -11.804 -8.053 13.713 1.00 94.88 177 SER A N 1
ATOM 1458 C CA . SER A 1 177 ? -11.670 -7.931 12.251 1.00 94.88 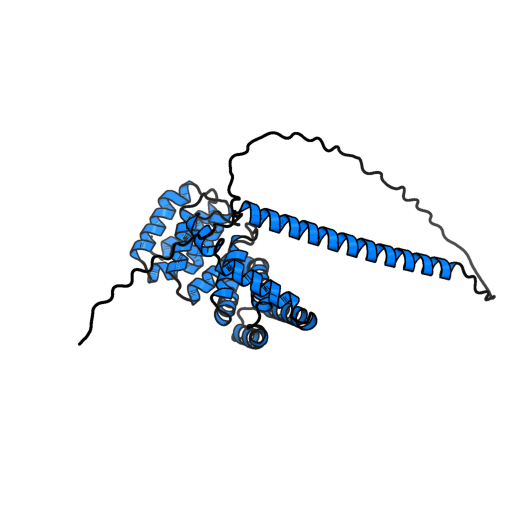177 SER A CA 1
ATOM 1459 C C . SER A 1 177 ? -12.979 -7.823 11.462 1.00 94.88 177 SER A C 1
ATOM 1461 O O . SER A 1 177 ? -12.958 -7.447 10.296 1.00 94.88 177 SER A O 1
ATOM 1463 N N . HIS A 1 178 ? -14.114 -8.115 12.096 1.00 94.06 178 HIS A N 1
ATOM 1464 C CA . HIS A 1 178 ? -15.442 -8.017 11.489 1.00 94.06 178 HIS A CA 1
ATOM 1465 C C . HIS A 1 178 ? -16.025 -6.592 11.510 1.00 94.06 178 HIS A C 1
ATOM 1467 O O . HIS A 1 178 ? -17.073 -6.360 10.917 1.00 94.06 178 HIS A O 1
ATOM 1473 N N . SER A 1 179 ? -15.374 -5.654 12.204 1.00 96.38 179 SER A N 1
ATOM 1474 C CA . SER A 1 179 ? -15.834 -4.273 12.366 1.00 96.38 179 SER A CA 1
ATOM 1475 C C . SER A 1 179 ? -15.204 -3.327 11.334 1.00 96.38 179 SER A C 1
ATOM 1477 O O . SER A 1 179 ? -14.010 -3.389 11.040 1.00 96.38 179 SER A O 1
ATOM 1479 N N . TYR A 1 180 ? -15.983 -2.365 10.845 1.00 98.00 180 TYR A N 1
ATOM 1480 C CA . TYR A 1 180 ? -15.490 -1.255 10.025 1.00 98.00 180 TYR A CA 1
ATOM 1481 C C . TYR A 1 180 ? -14.601 -0.278 10.812 1.00 98.00 180 TYR A C 1
ATOM 1483 O O . TYR A 1 180 ? -13.621 0.234 10.272 1.00 98.00 180 TYR A O 1
ATOM 1491 N N . VAL A 1 181 ? -14.856 -0.069 12.107 1.00 97.50 181 VAL A N 1
ATOM 1492 C CA . VAL A 1 181 ? -13.943 0.655 13.009 1.00 97.50 181 VAL A CA 1
ATOM 1493 C C . VAL A 1 181 ? -12.575 -0.034 13.060 1.00 97.50 181 VAL A C 1
ATOM 1495 O O . VAL A 1 181 ? -11.546 0.649 13.099 1.00 97.50 181 VAL A O 1
ATOM 1498 N N . PHE 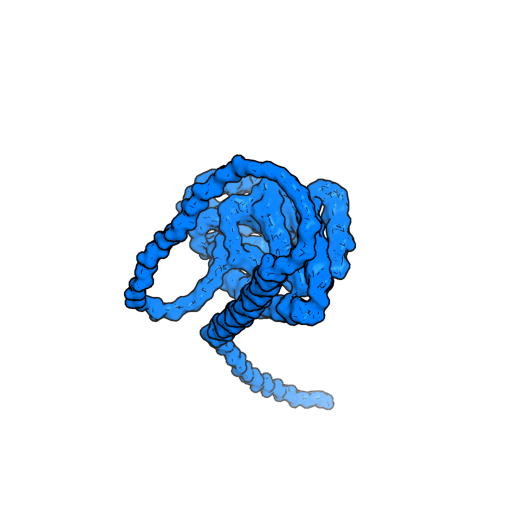A 1 182 ? -12.527 -1.372 13.007 1.00 98.44 182 PHE A N 1
ATOM 1499 C CA . PHE A 1 182 ? -11.262 -2.093 12.852 1.00 98.44 182 PHE A CA 1
ATOM 1500 C C . PHE A 1 182 ? -10.614 -1.814 11.495 1.00 98.44 182 PHE A C 1
ATOM 1502 O O . PHE A 1 182 ? -9.433 -1.482 11.488 1.00 98.44 182 PHE A O 1
ATOM 1509 N N . VAL A 1 183 ? -11.351 -1.889 10.377 1.00 98.50 183 VAL A N 1
ATOM 1510 C CA . VAL A 1 183 ? -10.820 -1.595 9.025 1.00 98.50 183 VAL A CA 1
ATOM 1511 C C . VAL A 1 183 ? -10.113 -0.241 8.992 1.00 98.50 183 VAL A C 1
ATOM 1513 O O . VAL A 1 183 ? -8.965 -0.143 8.546 1.00 98.50 183 VAL A O 1
ATOM 1516 N N . GLU A 1 184 ? -10.760 0.790 9.531 1.00 98.38 184 GLU A N 1
ATOM 1517 C CA . GLU A 1 184 ? -10.185 2.127 9.612 1.00 98.38 184 GLU A CA 1
ATOM 1518 C C . GLU A 1 184 ? -8.946 2.171 10.510 1.00 98.38 184 GLU A C 1
ATOM 1520 O O . GLU A 1 184 ? -7.881 2.639 10.096 1.00 98.38 184 GLU A O 1
ATOM 1525 N N . THR A 1 185 ? -9.079 1.688 11.746 1.00 98.44 185 THR A N 1
ATOM 1526 C CA . THR A 1 185 ? -8.014 1.752 12.753 1.00 98.44 185 THR A CA 1
ATOM 1527 C C . THR A 1 185 ? -6.780 0.980 12.286 1.00 98.44 185 THR A C 1
ATOM 1529 O O . THR A 1 185 ? -5.656 1.473 12.398 1.00 98.44 185 THR A O 1
ATOM 1532 N N . PHE A 1 186 ? -6.984 -0.218 11.740 1.00 98.75 186 PHE A N 1
ATOM 1533 C CA . PHE A 1 186 ? -5.939 -1.079 11.203 1.00 98.75 186 PHE A CA 1
ATOM 1534 C C . PHE A 1 186 ? -5.238 -0.413 10.023 1.00 98.75 186 PHE A C 1
ATOM 1536 O O . PHE A 1 186 ? -4.016 -0.299 10.043 1.00 98.75 186 PHE A O 1
ATOM 1543 N N . THR A 1 187 ? -5.988 0.121 9.055 1.00 98.75 187 THR A N 1
ATOM 1544 C CA . THR A 1 187 ? -5.436 0.844 7.897 1.00 98.75 187 THR A CA 1
ATOM 1545 C C . THR A 1 187 ? -4.569 2.024 8.321 1.00 98.75 187 THR A C 1
ATOM 1547 O O . THR A 1 187 ? -3.411 2.138 7.912 1.00 98.75 187 THR A O 1
ATOM 1550 N N . VAL A 1 188 ? -5.104 2.892 9.185 1.00 98.44 188 VAL A N 1
ATOM 1551 C CA . VAL A 1 188 ? -4.386 4.072 9.679 1.00 98.44 188 VAL A CA 1
ATOM 1552 C C . VAL A 1 188 ? -3.097 3.660 10.378 1.00 98.44 188 VAL A C 1
ATOM 1554 O O . VAL A 1 188 ? -2.056 4.281 10.147 1.00 98.44 188 VAL A O 1
ATOM 1557 N N . LYS A 1 189 ? -3.155 2.610 11.203 1.00 98.44 189 LYS A N 1
ATOM 1558 C CA . LYS A 1 189 ? -2.011 2.166 11.990 1.00 98.44 189 LYS A CA 1
ATOM 1559 C C . LYS A 1 189 ? -0.975 1.404 11.163 1.00 98.44 189 LYS A C 1
ATOM 1561 O O . LYS A 1 189 ? 0.212 1.580 11.407 1.00 98.44 189 LYS A O 1
ATOM 1566 N N . ILE A 1 190 ? -1.377 0.619 10.164 1.00 98.50 190 ILE A N 1
ATOM 1567 C CA . ILE A 1 190 ? -0.458 -0.021 9.209 1.00 98.50 190 ILE A CA 1
ATOM 1568 C C . ILE A 1 190 ? 0.333 1.040 8.439 1.00 98.50 190 ILE A C 1
ATOM 1570 O O . ILE A 1 190 ? 1.556 0.951 8.354 1.00 98.50 190 ILE A O 1
ATOM 1574 N N . ILE A 1 191 ? -0.336 2.089 7.948 1.00 98.50 191 ILE A N 1
ATOM 1575 C CA . ILE A 1 191 ? 0.333 3.209 7.270 1.00 98.50 191 ILE A CA 1
ATOM 1576 C C . ILE A 1 191 ? 1.300 3.919 8.225 1.00 98.50 191 ILE A C 1
ATOM 1578 O O . ILE A 1 191 ? 2.417 4.257 7.841 1.00 98.50 191 ILE A O 1
ATOM 1582 N N . GLU A 1 192 ? 0.915 4.119 9.486 1.00 98.38 192 GLU A N 1
ATOM 1583 C CA . GLU A 1 192 ? 1.809 4.683 10.502 1.00 98.38 192 GLU A CA 1
ATOM 1584 C C . GLU A 1 192 ? 3.065 3.817 10.707 1.00 98.38 192 GLU A C 1
ATOM 1586 O O . GLU A 1 192 ? 4.175 4.347 10.710 1.00 98.38 192 GLU A O 1
ATOM 1591 N N . GLN A 1 193 ? 2.927 2.489 10.794 1.00 98.31 193 GLN A N 1
ATOM 1592 C CA . GLN A 1 193 ? 4.082 1.589 10.902 1.00 98.31 193 GLN A CA 1
ATOM 1593 C C . GLN A 1 193 ? 4.947 1.579 9.638 1.00 98.31 193 GLN A C 1
ATOM 1595 O O . GLN A 1 193 ? 6.171 1.493 9.742 1.00 98.31 193 GLN A O 1
ATOM 1600 N N . GLY A 1 194 ? 4.347 1.763 8.460 1.00 98.44 194 GLY A N 1
ATOM 1601 C CA . GLY A 1 194 ? 5.079 2.002 7.217 1.00 98.44 194 GLY A CA 1
ATOM 1602 C C . GLY A 1 194 ? 6.020 3.208 7.320 1.00 98.44 194 GLY A C 1
ATOM 1603 O O . GLY A 1 194 ? 7.184 3.146 6.917 1.00 98.44 194 GLY A O 1
ATOM 1604 N N . ARG A 1 195 ? 5.550 4.298 7.936 1.00 98.12 195 ARG A N 1
ATOM 1605 C CA . ARG A 1 195 ? 6.343 5.523 8.140 1.00 98.12 195 ARG A CA 1
ATOM 1606 C C . ARG A 1 195 ? 7.419 5.367 9.208 1.00 98.12 195 ARG A C 1
ATOM 1608 O O . ARG A 1 195 ? 8.490 5.937 9.061 1.00 98.12 195 ARG A O 1
ATOM 1615 N N . LEU A 1 196 ? 7.129 4.635 10.282 1.00 97.19 196 LEU A N 1
ATOM 1616 C CA . LEU A 1 196 ? 8.024 4.525 11.434 1.00 97.19 196 LEU A CA 1
ATOM 1617 C C . LEU A 1 196 ? 8.999 3.351 11.295 1.00 97.19 196 LEU A C 1
ATOM 1619 O O . LEU A 1 196 ? 10.212 3.542 11.200 1.00 97.19 196 LEU A O 1
ATOM 1623 N N . GLN A 1 197 ? 8.471 2.129 11.282 1.00 97.25 197 GLN A N 1
ATOM 1624 C CA . GLN A 1 197 ? 9.271 0.908 11.345 1.00 97.25 197 GLN A CA 1
ATOM 1625 C C . GLN A 1 197 ? 9.811 0.517 9.975 1.00 97.25 197 GLN A C 1
ATOM 1627 O O . GLN A 1 197 ? 11.019 0.344 9.834 1.00 97.25 197 GLN A O 1
ATOM 1632 N N . VAL A 1 198 ? 8.954 0.453 8.952 1.00 98.25 198 VAL A N 1
ATOM 1633 C CA . VAL A 1 198 ? 9.372 -0.015 7.620 1.00 98.25 198 VAL A CA 1
ATOM 1634 C C . VAL A 1 198 ? 10.339 0.961 6.963 1.00 98.25 198 VAL A C 1
ATOM 1636 O O . VAL A 1 198 ? 11.320 0.553 6.356 1.00 98.25 198 VAL A O 1
ATOM 1639 N N . SER A 1 199 ? 10.131 2.263 7.139 1.00 97.19 199 SER A N 1
ATOM 1640 C CA . SER A 1 199 ? 11.073 3.264 6.623 1.00 97.19 199 SER A CA 1
ATOM 1641 C C . SER A 1 199 ? 12.461 3.161 7.275 1.00 97.19 199 SER A C 1
ATOM 1643 O O . SER A 1 199 ? 13.463 3.412 6.611 1.00 97.19 199 SER A O 1
ATOM 1645 N N . SER A 1 200 ? 12.532 2.740 8.544 1.00 96.88 200 SER A N 1
ATOM 1646 C CA . SER A 1 200 ? 13.796 2.534 9.273 1.00 96.88 200 SER A CA 1
ATOM 1647 C C . SER A 1 200 ? 14.429 1.163 8.999 1.00 96.88 200 SER A C 1
ATOM 1649 O O . SER A 1 200 ? 15.647 1.013 9.037 1.00 96.88 200 SER A O 1
ATOM 1651 N N . CYS A 1 201 ? 13.606 0.151 8.726 1.00 97.06 201 CYS A N 1
ATOM 1652 C CA . CYS A 1 201 ? 14.008 -1.216 8.425 1.00 97.06 201 CYS A CA 1
ATOM 1653 C C . CYS A 1 201 ? 13.180 -1.727 7.234 1.00 97.06 201 CYS A C 1
ATOM 1655 O O . CYS A 1 201 ? 12.137 -2.350 7.451 1.00 97.06 201 CYS A O 1
ATOM 1657 N N . PRO A 1 202 ? 13.614 -1.469 5.983 1.00 95.69 202 PRO A N 1
ATOM 1658 C CA . PRO A 1 202 ? 12.821 -1.756 4.789 1.00 95.69 202 PRO A CA 1
ATOM 1659 C C . PRO A 1 202 ? 12.278 -3.178 4.742 1.00 95.69 202 PRO A C 1
ATOM 1661 O O . PRO A 1 202 ? 11.084 -3.342 4.548 1.00 95.69 202 PRO A O 1
ATOM 1664 N N . GLU A 1 203 ? 13.099 -4.191 5.029 1.00 96.88 203 GLU A N 1
ATOM 1665 C CA . GLU A 1 203 ? 12.697 -5.606 4.985 1.00 96.88 203 GLU A CA 1
ATOM 1666 C C . GLU A 1 203 ? 11.499 -5.957 5.880 1.00 96.88 203 GLU A C 1
ATOM 1668 O O . GLU A 1 203 ? 10.794 -6.917 5.578 1.00 96.88 203 GLU A O 1
ATOM 1673 N N . SER A 1 204 ? 11.220 -5.155 6.917 1.00 97.62 204 SER A N 1
ATOM 1674 C CA . SER A 1 204 ? 10.074 -5.379 7.807 1.00 97.62 204 SER A CA 1
ATOM 1675 C C . SER A 1 204 ? 8.707 -5.212 7.127 1.00 97.62 204 SER A C 1
ATOM 1677 O O . SER A 1 204 ? 7.679 -5.557 7.711 1.00 97.62 204 SER A O 1
ATOM 1679 N N . TYR A 1 205 ? 8.651 -4.703 5.884 1.00 98.44 205 TYR A N 1
ATOM 1680 C CA . TYR A 1 205 ? 7.395 -4.634 5.127 1.00 98.44 205 TYR A CA 1
ATOM 1681 C C . TYR A 1 205 ? 6.745 -6.012 4.965 1.00 98.44 205 TYR A C 1
ATOM 1683 O O . TYR A 1 205 ? 5.521 -6.082 4.864 1.00 98.44 205 TYR A O 1
ATOM 1691 N N . LYS A 1 206 ? 7.542 -7.090 4.937 1.00 98.38 206 LYS A N 1
ATOM 1692 C CA . LYS A 1 206 ? 7.076 -8.460 4.692 1.00 98.38 206 LYS A CA 1
ATOM 1693 C C . LYS A 1 206 ? 6.117 -8.924 5.776 1.00 98.38 206 LYS A C 1
ATOM 1695 O O . LYS A 1 206 ? 5.047 -9.434 5.463 1.00 98.38 206 LYS A O 1
ATOM 1700 N N . GLU A 1 207 ? 6.448 -8.686 7.040 1.00 98.44 207 GLU A N 1
ATOM 1701 C CA . GLU A 1 207 ? 5.612 -9.084 8.169 1.00 98.44 207 GLU A CA 1
ATOM 1702 C C . GLU A 1 207 ? 4.320 -8.260 8.235 1.00 98.44 207 GLU A C 1
ATOM 1704 O O . GLU A 1 207 ? 3.257 -8.796 8.556 1.00 98.44 207 GLU A O 1
ATOM 1709 N N . PHE A 1 208 ? 4.378 -6.969 7.891 1.00 98.62 208 PHE A N 1
ATOM 1710 C CA . PHE A 1 208 ? 3.179 -6.130 7.793 1.00 98.62 208 PHE A CA 1
ATOM 1711 C C . PHE A 1 208 ? 2.290 -6.523 6.613 1.00 98.62 208 PHE A C 1
ATOM 1713 O O . PHE A 1 208 ? 1.070 -6.568 6.766 1.00 98.62 208 PHE A O 1
ATOM 1720 N N . ALA A 1 209 ? 2.880 -6.837 5.460 1.00 98.62 209 ALA A N 1
ATOM 1721 C CA . ALA A 1 209 ? 2.161 -7.308 4.286 1.00 98.62 209 ALA A CA 1
ATOM 1722 C C . ALA A 1 209 ? 1.513 -8.677 4.532 1.00 98.62 209 ALA A C 1
ATOM 1724 O O . ALA A 1 209 ? 0.343 -8.863 4.200 1.00 98.62 209 ALA A O 1
ATOM 1725 N N . GLU A 1 210 ? 2.221 -9.612 5.175 1.00 98.50 210 GLU A N 1
ATOM 1726 C CA . GLU A 1 210 ? 1.665 -10.909 5.573 1.00 98.50 210 GLU A CA 1
ATOM 1727 C C . GLU A 1 210 ? 0.487 -10.720 6.533 1.00 98.50 210 GLU A C 1
ATOM 1729 O O . GLU A 1 210 ? -0.587 -11.292 6.331 1.00 98.50 210 GLU A O 1
ATOM 1734 N N . LEU A 1 211 ? 0.652 -9.875 7.557 1.00 98.56 211 LEU A N 1
ATOM 1735 C CA . LEU A 1 211 ? -0.419 -9.587 8.504 1.00 98.56 211 LEU A CA 1
ATOM 1736 C C . LEU A 1 211 ? -1.634 -8.952 7.819 1.00 98.56 211 LEU A C 1
ATOM 1738 O O . LEU A 1 211 ? -2.766 -9.333 8.115 1.00 98.56 211 LEU A O 1
ATOM 1742 N N . PHE A 1 212 ? -1.411 -8.013 6.897 1.00 98.69 212 PHE A N 1
ATOM 1743 C CA . PHE A 1 212 ? -2.472 -7.411 6.093 1.00 98.69 212 PHE A CA 1
ATOM 1744 C C . PHE A 1 212 ? -3.204 -8.476 5.268 1.00 98.69 212 PHE A C 1
ATOM 1746 O O . PHE A 1 212 ? -4.431 -8.527 5.290 1.00 98.69 212 PHE A O 1
ATOM 1753 N N . CYS A 1 213 ? -2.469 -9.376 4.607 1.00 98.50 213 CYS A N 1
ATOM 1754 C CA . CYS A 1 213 ? -3.049 -10.454 3.805 1.00 98.50 213 CYS A CA 1
ATOM 1755 C C . CYS A 1 213 ? -3.909 -11.416 4.635 1.00 98.50 213 CYS A C 1
ATOM 1757 O O . CYS A 1 213 ? -4.914 -11.921 4.141 1.00 98.50 213 CYS A O 1
ATOM 1759 N N . ARG A 1 214 ? -3.577 -11.639 5.912 1.00 98.19 214 ARG A N 1
ATOM 1760 C CA . ARG A 1 214 ? -4.407 -12.455 6.816 1.00 98.19 214 ARG A CA 1
ATOM 1761 C C . ARG A 1 214 ? -5.737 -11.803 7.186 1.00 98.19 214 ARG A C 1
ATOM 1763 O O . ARG A 1 214 ? -6.688 -12.515 7.490 1.00 98.19 214 ARG A O 1
ATOM 1770 N N . PHE A 1 215 ? -5.807 -10.474 7.161 1.00 98.38 215 PHE A N 1
ATOM 1771 C CA . PHE A 1 215 ? -7.042 -9.708 7.356 1.00 98.38 215 PHE A CA 1
ATOM 1772 C C . PHE A 1 215 ? -7.699 -9.282 6.047 1.00 98.38 215 PHE A C 1
ATOM 1774 O O . PHE A 1 215 ? -8.629 -8.477 6.066 1.00 98.38 215 PHE A O 1
ATOM 1781 N N . TYR A 1 216 ? -7.216 -9.789 4.914 1.00 98.31 216 TYR A N 1
ATOM 1782 C CA . TYR A 1 216 ? -7.620 -9.285 3.618 1.00 98.31 216 TYR A CA 1
ATOM 1783 C C . TYR A 1 216 ? -9.129 -9.402 3.394 1.00 98.31 216 TYR A C 1
ATOM 1785 O O . TYR A 1 216 ? -9.730 -10.470 3.507 1.00 98.31 216 TYR A O 1
ATOM 1793 N N . SER A 1 217 ? -9.711 -8.284 2.984 1.00 97.94 217 SER A N 1
ATOM 1794 C CA . SER A 1 217 ? -11.030 -8.194 2.379 1.00 97.94 217 SER A CA 1
ATOM 1795 C C . SER A 1 217 ? -10.975 -7.141 1.271 1.00 97.94 217 SER A C 1
ATOM 1797 O O . SER A 1 217 ? -10.104 -6.266 1.290 1.00 97.94 217 SER A O 1
ATOM 1799 N N . SER A 1 218 ? -11.900 -7.207 0.307 1.00 97.00 218 SER A N 1
ATOM 1800 C CA . SER A 1 218 ? -11.980 -6.188 -0.756 1.00 97.00 218 SER A CA 1
ATOM 1801 C C . SER A 1 218 ? -12.130 -4.788 -0.159 1.00 97.00 218 SER A C 1
ATOM 1803 O O . SER A 1 218 ? -11.436 -3.864 -0.567 1.00 97.00 218 SER A O 1
ATOM 1805 N N . GLU A 1 219 ? -12.963 -4.659 0.877 1.00 97.81 219 GLU A N 1
ATOM 1806 C CA . GLU A 1 219 ? -13.224 -3.386 1.549 1.00 97.81 219 GLU A CA 1
ATOM 1807 C C . GLU A 1 219 ? -11.995 -2.859 2.300 1.00 97.81 219 GLU A C 1
ATOM 1809 O O . GLU A 1 219 ? -11.692 -1.669 2.226 1.00 97.81 219 GLU A O 1
ATOM 1814 N N . LEU A 1 220 ? -11.244 -3.735 2.982 1.00 98.50 220 LEU A N 1
ATOM 1815 C CA . LEU A 1 220 ? -9.996 -3.340 3.634 1.00 98.50 220 LEU A CA 1
ATOM 1816 C C . LEU A 1 220 ? -8.977 -2.842 2.606 1.00 98.50 220 LEU A C 1
ATOM 1818 O O . LEU A 1 220 ? -8.331 -1.820 2.824 1.00 98.50 220 LEU A O 1
ATOM 1822 N N . MET A 1 221 ? -8.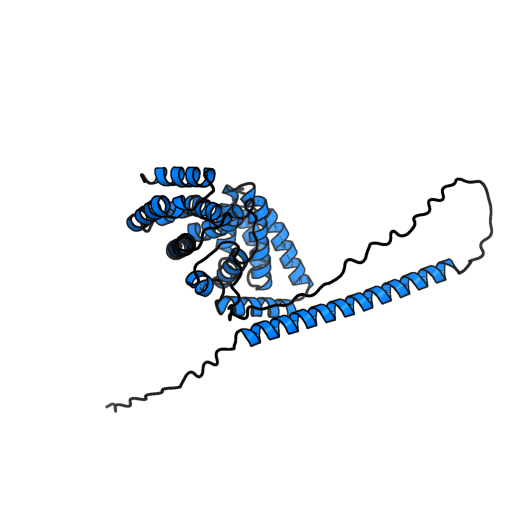834 -3.554 1.488 1.00 98.12 221 MET A N 1
ATOM 1823 C CA . MET A 1 221 ? -7.881 -3.195 0.445 1.00 98.12 221 MET A CA 1
ATOM 1824 C C . MET A 1 221 ? -8.255 -1.884 -0.255 1.00 98.12 221 MET A C 1
ATOM 1826 O O . MET A 1 221 ? -7.390 -1.039 -0.480 1.00 98.12 221 MET A O 1
ATOM 1830 N N . GLU A 1 222 ? -9.535 -1.688 -0.571 1.00 98.00 222 GLU A N 1
ATOM 1831 C CA . GLU A 1 222 ? -10.044 -0.437 -1.140 1.00 98.00 222 GLU A CA 1
ATOM 1832 C C . GLU A 1 222 ? -9.790 0.741 -0.202 1.00 98.00 222 GLU A C 1
ATOM 1834 O O . GLU A 1 222 ? -9.174 1.724 -0.614 1.00 98.00 222 GLU A O 1
ATOM 1839 N N . TYR A 1 223 ? -10.172 0.617 1.071 1.00 98.44 223 TYR A N 1
ATOM 1840 C CA . TYR A 1 223 ? -9.934 1.664 2.060 1.00 98.44 223 TYR A CA 1
ATOM 1841 C C . TYR A 1 223 ? -8.434 1.951 2.228 1.00 98.44 223 TYR A C 1
ATOM 1843 O O . TYR A 1 223 ? -8.007 3.105 2.202 1.00 98.44 223 TYR A O 1
ATOM 1851 N N . PHE A 1 224 ? -7.604 0.907 2.314 1.00 98.62 224 PHE A N 1
ATOM 1852 C CA . PHE A 1 224 ? -6.154 1.040 2.429 1.00 98.62 224 PHE A CA 1
ATOM 1853 C C . PHE A 1 224 ? -5.530 1.797 1.254 1.00 98.62 224 PHE A C 1
ATOM 1855 O O . PHE A 1 224 ? -4.750 2.718 1.495 1.00 98.62 224 PHE A O 1
ATOM 1862 N N . ARG A 1 225 ? -5.893 1.473 0.005 1.00 98.06 225 ARG A N 1
ATOM 1863 C CA . ARG A 1 225 ? -5.391 2.174 -1.190 1.00 98.06 225 ARG A CA 1
ATOM 1864 C C . ARG A 1 225 ? -5.732 3.657 -1.162 1.00 98.06 225 ARG A C 1
ATOM 1866 O O . ARG A 1 225 ? -4.850 4.479 -1.391 1.00 98.06 225 ARG A O 1
ATOM 1873 N N . VAL A 1 226 ? -6.982 4.010 -0.852 1.00 97.75 226 VAL A N 1
ATOM 1874 C CA . VAL A 1 226 ? -7.400 5.418 -0.830 1.00 97.75 226 VAL A CA 1
ATOM 1875 C C . VAL A 1 226 ? -6.608 6.199 0.208 1.00 97.75 226 VAL A C 1
ATOM 1877 O O . VAL A 1 226 ? -6.011 7.226 -0.122 1.00 97.75 226 VAL A O 1
ATOM 1880 N N . ILE A 1 227 ? -6.523 5.691 1.440 1.00 98.06 227 ILE A N 1
ATOM 1881 C CA . ILE A 1 227 ? -5.769 6.366 2.502 1.00 98.06 227 ILE A CA 1
ATOM 1882 C C . ILE A 1 227 ? -4.270 6.409 2.170 1.00 98.06 227 ILE A C 1
ATOM 1884 O O . ILE A 1 227 ? -3.619 7.419 2.439 1.00 98.06 227 ILE A O 1
ATOM 1888 N N . LEU A 1 228 ? -3.713 5.356 1.563 1.00 98.19 228 LEU A N 1
ATOM 1889 C CA . LEU A 1 228 ? -2.318 5.312 1.126 1.00 98.19 228 LEU A CA 1
ATOM 1890 C C . LEU A 1 228 ? -2.025 6.364 0.057 1.00 98.19 228 LEU A C 1
ATOM 1892 O O . LEU A 1 228 ? -1.026 7.060 0.188 1.00 98.19 228 LEU A O 1
ATOM 1896 N N . PHE A 1 229 ? -2.848 6.480 -0.986 1.00 98.00 229 PHE A N 1
ATOM 1897 C CA . PHE A 1 229 ? -2.579 7.360 -2.129 1.00 98.00 229 PHE A CA 1
ATOM 1898 C C . PHE A 1 229 ? -2.861 8.834 -1.832 1.00 98.00 229 PHE A C 1
ATOM 1900 O O . PHE A 1 229 ? -2.253 9.703 -2.452 1.00 98.00 229 PHE A O 1
ATOM 1907 N N . THR A 1 230 ? -3.751 9.131 -0.883 1.00 96.38 230 THR A N 1
ATOM 1908 C CA . THR A 1 230 ? -4.182 10.508 -0.575 1.00 96.38 230 THR A CA 1
ATOM 1909 C C . THR A 1 230 ? -3.497 11.114 0.648 1.00 96.38 230 THR A C 1
ATOM 1911 O O . THR A 1 230 ? -3.446 12.336 0.776 1.00 96.38 230 THR A O 1
ATOM 1914 N N . ARG A 1 231 ? -2.921 10.309 1.554 1.00 95.25 231 ARG A N 1
ATOM 1915 C CA . ARG A 1 231 ? -2.157 10.859 2.683 1.00 95.25 231 ARG A CA 1
ATOM 1916 C C . ARG A 1 231 ? -0.781 11.349 2.259 1.00 95.25 231 ARG A C 1
ATOM 1918 O O . ARG A 1 231 ? 0.018 10.587 1.714 1.00 95.25 231 ARG A O 1
ATOM 1925 N N . GLU A 1 232 ? -0.461 12.568 2.676 1.00 93.50 232 GLU A N 1
ATOM 1926 C CA . GLU A 1 232 ? 0.866 13.169 2.542 1.00 93.50 232 GLU A CA 1
ATOM 1927 C C . GLU A 1 232 ? 1.967 12.273 3.116 1.00 93.50 232 GLU A C 1
ATOM 1929 O O . GLU A 1 232 ? 1.819 11.689 4.195 1.00 93.50 232 GLU A O 1
ATOM 1934 N N . ALA A 1 233 ? 3.083 12.184 2.398 1.00 94.69 233 ALA A N 1
ATOM 1935 C CA . ALA A 1 233 ? 4.268 11.439 2.795 1.00 94.69 233 ALA A CA 1
ATOM 1936 C C . ALA A 1 233 ? 5.525 12.252 2.466 1.00 94.69 233 ALA A C 1
ATOM 1938 O O . ALA A 1 233 ? 5.575 12.965 1.467 1.00 94.69 233 ALA A O 1
ATOM 1939 N N . SER A 1 234 ? 6.550 12.122 3.305 1.00 96.19 234 SER A N 1
ATOM 1940 C CA . SER A 1 234 ? 7.870 12.702 3.055 1.00 96.19 234 SER A CA 1
ATOM 1941 C C . SER A 1 234 ? 8.729 11.759 2.210 1.00 96.19 234 SER A C 1
ATOM 1943 O O . SER A 1 234 ? 8.484 10.551 2.160 1.00 96.19 234 SER A O 1
ATOM 1945 N N . SER A 1 235 ? 9.812 12.277 1.628 1.00 94.19 235 SER A N 1
ATOM 1946 C CA . SER A 1 235 ? 10.821 11.463 0.931 1.00 94.19 235 SER A CA 1
ATOM 1947 C C . SER A 1 235 ? 11.395 10.344 1.810 1.00 94.19 235 SER A C 1
ATOM 1949 O O . SER A 1 235 ? 11.634 9.238 1.326 1.00 94.19 235 SER A O 1
ATOM 1951 N N . SER A 1 236 ? 11.546 10.599 3.114 1.00 95.38 236 SER A N 1
ATOM 1952 C CA . SER A 1 236 ? 12.048 9.627 4.091 1.00 95.38 236 SER A CA 1
ATOM 1953 C C . SER A 1 236 ? 11.067 8.503 4.426 1.00 95.38 236 SER A C 1
ATOM 1955 O O . SER A 1 236 ? 11.505 7.444 4.861 1.00 95.38 236 SER A O 1
ATOM 1957 N N . THR A 1 237 ? 9.761 8.708 4.230 1.00 97.50 237 THR A N 1
ATOM 1958 C CA . THR A 1 237 ? 8.730 7.762 4.688 1.00 97.50 237 THR A CA 1
ATOM 1959 C C . THR A 1 237 ? 7.971 7.079 3.561 1.00 97.50 237 THR A C 1
ATOM 1961 O O . THR A 1 237 ? 7.422 5.995 3.758 1.00 97.50 237 THR A O 1
ATOM 1964 N N . ILE A 1 238 ? 7.946 7.680 2.366 1.00 97.88 238 ILE A N 1
ATOM 1965 C CA . ILE A 1 238 ? 7.105 7.209 1.266 1.00 97.88 238 ILE A CA 1
ATOM 1966 C C . ILE A 1 238 ? 7.441 5.781 0.833 1.00 97.88 238 ILE A C 1
ATOM 1968 O O . ILE A 1 238 ? 6.537 4.994 0.565 1.00 97.88 238 ILE A O 1
ATOM 1972 N N . LYS A 1 239 ? 8.723 5.398 0.844 1.00 97.62 239 LYS A N 1
ATOM 1973 C CA . LYS A 1 239 ? 9.109 4.018 0.530 1.00 97.62 239 LYS A CA 1
ATOM 1974 C C . LYS A 1 239 ? 8.463 3.037 1.489 1.00 97.62 239 LYS A C 1
ATOM 1976 O O . LYS A 1 239 ? 7.836 2.101 1.022 1.00 97.62 239 LYS A O 1
ATOM 1981 N N . GLY A 1 240 ? 8.564 3.275 2.797 1.00 97.94 240 GLY A N 1
ATOM 1982 C CA . GLY A 1 240 ? 8.091 2.319 3.791 1.00 97.94 240 GLY A CA 1
ATOM 1983 C C . GLY A 1 240 ? 6.581 2.090 3.748 1.00 97.94 240 GLY A C 1
ATOM 1984 O O . GLY A 1 240 ? 6.142 0.952 3.890 1.00 97.94 240 GLY A O 1
ATOM 1985 N N . VAL A 1 241 ? 5.774 3.125 3.478 1.00 97.56 241 VAL A N 1
ATOM 1986 C CA . VAL A 1 241 ? 4.319 2.939 3.298 1.00 97.56 241 VAL A CA 1
ATOM 1987 C C . VAL A 1 241 ? 3.970 2.194 2.011 1.00 97.56 241 VAL A C 1
ATOM 1989 O O . VAL A 1 241 ? 3.146 1.281 2.055 1.00 97.56 241 VAL A O 1
ATOM 1992 N N . TYR A 1 242 ? 4.617 2.514 0.885 1.00 98.75 242 TYR A N 1
ATOM 1993 C CA . TYR A 1 242 ? 4.383 1.796 -0.373 1.00 98.75 242 TYR A CA 1
ATOM 1994 C C . TYR A 1 242 ? 4.939 0.365 -0.352 1.00 98.75 242 TYR A C 1
ATOM 1996 O O . TYR A 1 242 ? 4.345 -0.511 -0.974 1.00 98.75 242 TYR A O 1
ATOM 2004 N N . SER A 1 243 ? 6.005 0.088 0.408 1.00 98.81 243 SER A N 1
ATOM 2005 C CA . SER A 1 243 ? 6.556 -1.265 0.551 1.00 98.81 243 SER A CA 1
ATOM 2006 C C . SER A 1 243 ? 5.529 -2.248 1.104 1.00 98.81 243 SER A C 1
ATOM 2008 O O . SER A 1 243 ? 5.475 -3.386 0.652 1.00 98.81 243 SER A O 1
ATOM 2010 N N . ILE A 1 244 ? 4.686 -1.818 2.051 1.00 98.75 244 ILE A N 1
ATOM 2011 C CA . ILE A 1 244 ? 3.626 -2.677 2.596 1.00 98.75 244 ILE A CA 1
ATOM 2012 C C . ILE A 1 244 ? 2.608 -3.007 1.500 1.00 98.75 244 ILE A C 1
ATOM 2014 O O . ILE A 1 244 ? 2.283 -4.172 1.303 1.00 98.75 244 ILE A O 1
ATOM 2018 N N . TYR A 1 245 ? 2.143 -2.002 0.752 1.00 98.81 245 TYR A N 1
ATOM 2019 C CA . TYR A 1 245 ? 1.208 -2.200 -0.359 1.00 98.81 245 TYR A CA 1
ATOM 2020 C C . TYR A 1 245 ? 1.773 -3.126 -1.437 1.00 98.81 245 TYR A C 1
ATOM 2022 O O . TYR A 1 245 ? 1.112 -4.079 -1.842 1.00 98.81 245 TYR A O 1
ATOM 2030 N N . PHE A 1 246 ? 3.016 -2.904 -1.856 1.00 98.88 246 PHE A N 1
ATOM 2031 C CA . PHE A 1 246 ? 3.671 -3.767 -2.833 1.00 98.88 246 PHE A CA 1
ATOM 2032 C C . PHE A 1 246 ? 3.906 -5.178 -2.296 1.00 98.88 246 PHE A C 1
ATOM 2034 O O . PHE A 1 246 ? 3.705 -6.134 -3.035 1.00 98.88 246 PHE A O 1
ATOM 2041 N N . GLY A 1 247 ? 4.238 -5.331 -1.013 1.00 98.81 247 GLY A N 1
ATOM 2042 C CA . GLY A 1 247 ? 4.312 -6.641 -0.371 1.00 98.81 247 GLY A CA 1
ATOM 2043 C C . GLY A 1 247 ? 2.968 -7.374 -0.383 1.00 98.81 247 GLY A C 1
ATOM 2044 O O . GLY A 1 247 ? 2.930 -8.573 -0.636 1.00 98.81 247 GLY A O 1
ATOM 2045 N N . VAL A 1 248 ? 1.850 -6.666 -0.178 1.00 98.81 248 VAL A N 1
ATOM 2046 C CA . VAL A 1 248 ? 0.503 -7.256 -0.291 1.00 98.81 248 VAL A CA 1
ATOM 2047 C C . VAL A 1 248 ? 0.256 -7.756 -1.715 1.00 98.81 248 VAL A C 1
ATOM 2049 O O . VAL A 1 248 ? -0.163 -8.898 -1.891 1.00 98.81 248 VAL A O 1
ATOM 2052 N N . LEU A 1 249 ? 0.570 -6.951 -2.736 1.00 98.75 249 LEU A N 1
ATOM 2053 C CA . LEU A 1 249 ? 0.431 -7.373 -4.136 1.00 98.75 249 LEU A CA 1
ATOM 2054 C C . LEU A 1 249 ? 1.328 -8.571 -4.479 1.00 98.75 249 LEU A C 1
ATOM 2056 O O . LEU A 1 249 ? 0.893 -9.460 -5.212 1.00 98.75 249 LEU A O 1
ATOM 2060 N N . GLU A 1 250 ? 2.550 -8.614 -3.941 1.00 98.69 250 GLU A N 1
ATOM 2061 C CA . GLU A 1 250 ? 3.486 -9.727 -4.124 1.00 98.69 250 GLU A CA 1
ATOM 2062 C C . GLU A 1 250 ? 2.933 -11.025 -3.524 1.00 98.69 250 GLU A C 1
ATOM 2064 O O . GLU A 1 250 ? 2.848 -12.031 -4.228 1.00 98.69 250 GLU A O 1
ATOM 2069 N N . ILE A 1 251 ? 2.502 -10.996 -2.258 1.00 98.62 251 ILE A N 1
ATOM 2070 C CA . ILE A 1 251 ? 1.956 -12.166 -1.551 1.00 98.62 251 ILE A CA 1
ATOM 2071 C C . ILE A 1 251 ? 0.684 -12.680 -2.237 1.00 98.62 251 ILE A C 1
ATOM 2073 O O . ILE A 1 251 ? 0.483 -13.890 -2.336 1.00 98.62 251 ILE A O 1
ATOM 2077 N N . GLN A 1 252 ? -0.164 -11.781 -2.741 1.00 98.38 252 GLN A N 1
ATOM 2078 C CA . GLN A 1 252 ? -1.378 -12.152 -3.470 1.00 98.38 252 GLN A CA 1
ATOM 2079 C C . GLN A 1 252 ? -1.126 -12.581 -4.920 1.00 98.38 252 GLN A C 1
ATOM 2081 O O . GLN A 1 252 ? -2.049 -13.061 -5.576 1.00 98.38 252 GLN A O 1
ATOM 2086 N N . GLY A 1 253 ? 0.089 -12.391 -5.444 1.00 98.12 253 GLY A N 1
ATOM 2087 C CA . GLY A 1 253 ? 0.397 -12.630 -6.852 1.00 98.12 253 GLY A CA 1
ATOM 2088 C C . GLY A 1 253 ? -0.395 -11.732 -7.810 1.00 98.12 253 GLY A C 1
ATOM 2089 O O . GLY A 1 253 ? -0.633 -12.120 -8.952 1.00 98.12 253 GLY A O 1
ATOM 2090 N N . ASN A 1 254 ? -0.824 -10.545 -7.366 1.00 98.19 254 ASN A N 1
ATOM 2091 C CA . ASN A 1 254 ? -1.689 -9.650 -8.137 1.00 98.19 254 ASN A CA 1
ATOM 2092 C C . ASN A 1 254 ? -0.871 -8.818 -9.142 1.00 98.19 254 ASN A C 1
ATOM 2094 O O . ASN A 1 254 ? -0.617 -7.623 -8.960 1.00 98.19 254 ASN A O 1
ATOM 2098 N N . SER A 1 255 ? -0.424 -9.480 -10.212 1.00 98.19 255 SER A N 1
ATOM 2099 C CA . SER A 1 255 ? 0.379 -8.866 -11.273 1.00 98.19 255 SER A CA 1
ATOM 2100 C C . SER A 1 255 ? -0.379 -7.812 -12.072 1.00 98.19 255 SER A C 1
ATOM 2102 O O . SER A 1 255 ? 0.240 -6.862 -12.542 1.00 98.19 255 SER A O 1
ATOM 2104 N N . ASP A 1 256 ? -1.695 -7.963 -12.223 1.00 98.06 256 ASP A N 1
ATOM 2105 C CA . ASP A 1 256 ? -2.517 -7.051 -13.022 1.00 98.06 256 ASP A CA 1
ATOM 2106 C C . ASP A 1 256 ? -2.582 -5.669 -12.375 1.00 98.06 256 ASP A C 1
ATOM 2108 O O . ASP A 1 256 ? -2.388 -4.647 -13.034 1.00 98.06 256 ASP A O 1
ATOM 2112 N N . GLU A 1 257 ? -2.780 -5.627 -11.059 1.00 98.06 257 GLU A N 1
ATOM 2113 C CA . GLU A 1 257 ? -2.760 -4.378 -10.309 1.00 98.06 257 GLU A CA 1
ATOM 2114 C C . GLU A 1 257 ? -1.359 -3.787 -10.200 1.00 98.06 257 GLU A C 1
ATOM 2116 O O . GLU A 1 257 ? -1.204 -2.575 -10.342 1.00 98.06 257 GLU A O 1
ATOM 2121 N N . ALA A 1 258 ? -0.332 -4.622 -10.012 1.00 98.56 258 ALA A N 1
ATOM 2122 C CA . ALA A 1 258 ? 1.056 -4.168 -10.042 1.00 98.56 258 ALA A CA 1
ATOM 2123 C C . ALA A 1 258 ? 1.390 -3.500 -11.388 1.00 98.56 258 ALA A C 1
ATOM 2125 O O . ALA A 1 258 ? 1.986 -2.422 -11.419 1.00 98.56 258 ALA A O 1
ATOM 2126 N N . TRP A 1 259 ? 0.961 -4.109 -12.497 1.00 98.50 259 TRP A N 1
ATOM 2127 C CA . TRP A 1 259 ? 1.141 -3.575 -13.843 1.00 98.50 259 TRP A CA 1
ATOM 2128 C C . TRP A 1 259 ? 0.376 -2.266 -14.052 1.00 98.50 259 TRP A C 1
ATOM 2130 O O . TRP A 1 259 ? 0.946 -1.278 -14.514 1.00 98.50 259 TRP A O 1
ATOM 2140 N N . PHE A 1 260 ? -0.903 -2.234 -13.674 1.00 98.25 260 PHE A N 1
ATOM 2141 C CA . PHE A 1 260 ? -1.736 -1.038 -13.778 1.00 98.25 260 PHE A CA 1
ATOM 2142 C C . PHE A 1 260 ? -1.173 0.125 -12.948 1.00 98.25 260 PHE A C 1
ATOM 2144 O O . PHE A 1 260 ? -1.107 1.259 -13.423 1.00 98.25 260 PHE A O 1
ATOM 2151 N N . PHE A 1 261 ? -0.696 -0.162 -11.735 1.00 98.50 261 PHE A N 1
ATOM 2152 C CA . PHE A 1 261 ? -0.082 0.821 -10.852 1.00 98.50 261 PHE A CA 1
ATOM 2153 C C . PHE A 1 261 ? 1.165 1.458 -11.481 1.00 98.50 261 PHE A C 1
ATOM 2155 O O . PHE A 1 261 ? 1.245 2.685 -11.578 1.00 98.50 261 PHE A O 1
ATOM 2162 N N . ILE A 1 262 ? 2.126 0.646 -11.942 1.00 98.25 262 ILE A N 1
ATOM 2163 C CA . ILE A 1 262 ? 3.370 1.188 -12.504 1.00 98.25 262 ILE A CA 1
ATOM 2164 C C . ILE A 1 262 ? 3.126 1.906 -13.831 1.00 98.25 262 ILE A C 1
ATOM 2166 O O . ILE A 1 262 ? 3.724 2.952 -14.069 1.00 98.25 262 ILE A O 1
ATOM 2170 N N . ALA A 1 263 ? 2.203 1.414 -14.663 1.00 97.62 263 ALA A N 1
ATOM 2171 C CA . ALA A 1 263 ? 1.808 2.102 -15.887 1.00 97.62 263 ALA A CA 1
ATOM 2172 C C . ALA A 1 263 ? 1.210 3.483 -15.583 1.00 97.62 263 ALA A C 1
ATOM 2174 O O . ALA A 1 263 ? 1.604 4.467 -16.205 1.00 97.62 263 ALA A O 1
ATOM 2175 N N . SER A 1 264 ? 0.315 3.582 -14.595 1.00 97.50 264 SER A N 1
ATOM 2176 C CA . SER A 1 264 ? -0.246 4.867 -14.170 1.00 97.50 264 SER A CA 1
ATOM 2177 C C . SER A 1 264 ? 0.844 5.835 -13.707 1.00 97.50 264 SER A C 1
ATOM 2179 O O . SER A 1 264 ? 0.898 6.976 -14.158 1.00 97.50 264 SER A O 1
ATOM 2181 N N . MET A 1 265 ? 1.768 5.384 -12.861 1.00 96.50 265 MET A N 1
ATOM 2182 C CA . MET A 1 265 ? 2.847 6.250 -12.390 1.00 96.50 265 MET A CA 1
ATOM 2183 C C . MET A 1 265 ? 3.773 6.732 -13.508 1.00 96.50 265 MET A C 1
ATOM 2185 O O . MET A 1 265 ? 4.090 7.916 -13.577 1.00 96.50 265 MET A O 1
ATOM 2189 N N . LEU A 1 266 ? 4.214 5.831 -14.388 1.00 96.38 266 LEU A N 1
ATOM 2190 C CA . LEU A 1 266 ? 5.164 6.166 -15.453 1.00 96.38 266 LEU A CA 1
ATOM 2191 C C . LEU A 1 266 ? 4.549 7.025 -16.569 1.00 96.38 266 LEU A C 1
ATOM 2193 O O . LEU A 1 266 ? 5.293 7.645 -17.327 1.00 96.38 266 LEU A O 1
ATOM 2197 N N . ASN A 1 267 ? 3.217 7.054 -16.670 1.00 95.06 267 ASN A N 1
ATOM 2198 C CA . ASN A 1 267 ? 2.465 7.912 -17.589 1.00 95.06 267 ASN A CA 1
ATOM 2199 C C . ASN A 1 267 ? 2.004 9.231 -16.944 1.00 95.06 267 ASN A C 1
ATOM 2201 O O . ASN A 1 267 ? 1.284 10.004 -17.572 1.00 95.06 267 ASN A O 1
ATOM 2205 N N . SER A 1 268 ? 2.396 9.489 -15.696 1.00 93.75 268 SER A N 1
ATOM 2206 C CA . SER A 1 268 ? 2.072 10.719 -14.973 1.00 93.75 268 SER A CA 1
ATOM 2207 C C . SER A 1 268 ? 3.258 11.672 -14.936 1.00 93.75 268 SER A C 1
ATOM 2209 O O . SER A 1 268 ? 4.408 11.281 -15.138 1.00 93.75 268 SER A O 1
ATOM 2211 N N . ARG A 1 269 ? 2.992 12.946 -14.630 1.00 91.00 269 ARG A N 1
ATOM 2212 C CA . ARG A 1 269 ? 4.060 13.925 -14.405 1.00 91.00 269 ARG A CA 1
ATOM 2213 C C . ARG A 1 269 ? 4.951 13.460 -13.254 1.00 91.00 269 ARG A C 1
ATOM 2215 O O . ARG A 1 269 ? 4.456 13.182 -12.167 1.00 91.00 269 ARG A O 1
ATOM 2222 N N . GLN A 1 270 ? 6.263 13.446 -13.459 1.00 89.44 270 GLN A N 1
ATOM 2223 C CA . GLN A 1 270 ? 7.187 13.030 -12.409 1.00 89.44 270 GLN A CA 1
ATOM 2224 C C . GLN A 1 270 ? 7.221 14.037 -11.255 1.00 89.44 270 GLN A C 1
ATOM 2226 O O . GLN A 1 270 ? 7.277 15.253 -11.456 1.00 89.44 270 GLN A O 1
ATOM 2231 N N . SER A 1 271 ? 7.236 13.511 -10.034 1.00 91.81 271 SER A N 1
ATOM 2232 C CA . SER A 1 271 ? 7.574 14.253 -8.819 1.00 91.81 271 SER A CA 1
ATOM 2233 C C . SER A 1 271 ? 8.826 13.665 -8.171 1.00 91.81 271 SER A C 1
ATOM 2235 O O . SER A 1 271 ? 9.192 12.518 -8.437 1.00 91.81 271 SER A O 1
ATOM 2237 N N . GLU A 1 272 ? 9.466 14.413 -7.268 1.00 90.81 272 GLU A N 1
ATOM 2238 C CA . GLU A 1 272 ? 10.591 13.887 -6.483 1.00 90.81 272 GLU A CA 1
ATOM 2239 C C . GLU A 1 272 ? 10.199 12.596 -5.743 1.00 90.81 272 GLU A C 1
ATOM 2241 O O . GLU A 1 272 ? 10.939 11.616 -5.739 1.00 90.81 272 GLU A O 1
ATOM 2246 N N . LEU A 1 273 ? 8.987 12.560 -5.188 1.00 95.62 273 LEU A N 1
ATOM 2247 C CA . LEU A 1 273 ? 8.455 11.404 -4.476 1.00 95.62 273 LEU A CA 1
ATOM 2248 C C . LEU A 1 273 ? 8.215 10.191 -5.388 1.00 95.62 273 LEU A C 1
ATOM 2250 O O . LEU A 1 273 ? 8.447 9.055 -4.968 1.00 95.62 273 LEU A O 1
ATOM 2254 N N . SER A 1 274 ? 7.835 10.426 -6.650 1.00 95.44 274 SER A N 1
ATOM 2255 C CA . SER A 1 274 ? 7.569 9.367 -7.636 1.00 95.44 274 SER A CA 1
ATOM 2256 C C . SER A 1 274 ? 8.776 8.453 -7.816 1.00 95.44 274 SER A C 1
ATOM 2258 O O . SER A 1 274 ? 8.629 7.237 -7.900 1.00 95.44 274 SER A O 1
ATOM 2260 N N . CYS A 1 275 ? 9.991 9.007 -7.815 1.00 95.12 275 CYS A N 1
ATOM 2261 C CA . CYS A 1 275 ? 11.184 8.202 -8.040 1.00 95.12 275 CYS A CA 1
ATOM 2262 C C . CYS A 1 275 ? 11.433 7.172 -6.930 1.00 95.12 275 CYS A C 1
ATOM 2264 O O . CYS A 1 275 ? 11.785 6.029 -7.216 1.00 95.12 275 CYS A O 1
ATOM 2266 N N . TYR A 1 276 ? 11.181 7.541 -5.673 1.00 97.31 276 TYR A N 1
ATOM 2267 C CA . TYR A 1 276 ? 11.332 6.640 -4.537 1.00 97.31 276 TYR A CA 1
ATOM 2268 C C . TYR A 1 276 ? 10.300 5.509 -4.571 1.00 97.31 276 TYR A C 1
ATOM 2270 O O . TYR A 1 276 ? 10.623 4.381 -4.195 1.00 97.31 276 TYR A O 1
ATOM 2278 N N . VAL A 1 277 ? 9.086 5.797 -5.051 1.00 98.00 277 VAL A N 1
ATOM 2279 C CA . VAL A 1 277 ? 8.029 4.794 -5.223 1.00 98.00 277 VAL A CA 1
ATOM 2280 C C . VAL A 1 277 ? 8.355 3.842 -6.377 1.00 98.00 277 VAL A C 1
ATOM 2282 O O . VAL A 1 277 ? 8.227 2.637 -6.191 1.00 98.00 277 VAL A O 1
ATOM 2285 N N . VAL A 1 278 ? 8.867 4.331 -7.517 1.00 97.75 278 VAL A N 1
ATOM 2286 C CA . VAL A 1 278 ? 9.341 3.468 -8.624 1.00 97.75 278 VAL A CA 1
ATOM 2287 C C . VAL A 1 278 ? 10.491 2.562 -8.177 1.00 97.75 278 VAL A C 1
ATOM 2289 O O . VAL A 1 278 ? 10.504 1.374 -8.493 1.00 97.75 278 VAL A O 1
ATOM 2292 N N . GLU A 1 279 ? 11.449 3.096 -7.417 1.00 97.50 279 GLU A N 1
ATOM 2293 C CA . GLU A 1 279 ? 12.541 2.297 -6.855 1.00 97.50 279 GLU A CA 1
ATOM 2294 C C . GLU A 1 279 ? 12.011 1.174 -5.956 1.00 97.50 279 GLU A C 1
ATOM 2296 O O . GLU A 1 279 ? 12.383 0.011 -6.121 1.00 97.50 279 GLU A O 1
ATOM 2301 N N . CYS A 1 280 ? 11.104 1.516 -5.038 1.00 98.12 280 CYS A N 1
ATOM 2302 C CA . CYS A 1 280 ? 10.460 0.557 -4.147 1.00 98.12 280 CYS A CA 1
ATOM 2303 C C . CYS A 1 280 ? 9.666 -0.503 -4.934 1.00 98.12 280 CYS A C 1
ATOM 2305 O O . CYS A 1 280 ? 9.789 -1.701 -4.667 1.00 98.12 280 CYS A O 1
ATOM 2307 N N . PHE A 1 281 ? 8.939 -0.080 -5.970 1.00 98.62 281 PHE A N 1
ATOM 2308 C CA . PHE A 1 281 ? 8.173 -0.956 -6.848 1.00 98.62 281 PHE A CA 1
ATOM 2309 C C . PHE A 1 281 ? 9.060 -2.025 -7.486 1.00 98.62 281 PHE A C 1
ATOM 2311 O O . PHE A 1 281 ? 8.784 -3.213 -7.341 1.00 98.62 281 PHE A O 1
ATOM 2318 N N . PHE A 1 282 ? 10.157 -1.639 -8.145 1.00 98.38 282 PHE A N 1
ATOM 2319 C CA . PHE A 1 282 ? 11.034 -2.616 -8.796 1.00 98.38 282 PHE A CA 1
ATOM 2320 C C . PHE A 1 282 ? 11.773 -3.512 -7.803 1.00 98.38 282 PHE A C 1
ATOM 2322 O O . PHE A 1 282 ? 12.034 -4.673 -8.127 1.00 98.38 282 PHE A O 1
ATOM 2329 N N . SER A 1 283 ? 12.066 -3.015 -6.596 1.00 98.00 283 SER A N 1
ATOM 2330 C CA . SER A 1 283 ? 12.715 -3.826 -5.562 1.00 98.00 283 SER A CA 1
ATOM 2331 C C . SER A 1 283 ? 11.840 -4.967 -5.039 1.00 98.00 283 SER A C 1
ATOM 2333 O O . SER A 1 283 ? 12.383 -6.011 -4.684 1.00 98.00 283 SER A O 1
ATOM 2335 N N . ILE A 1 284 ? 10.514 -4.786 -5.024 1.00 98.56 284 ILE A N 1
ATOM 2336 C CA . ILE A 1 284 ? 9.557 -5.754 -4.466 1.00 98.56 284 ILE A CA 1
ATOM 2337 C C . ILE A 1 284 ? 8.850 -6.511 -5.598 1.00 98.56 284 ILE A C 1
ATOM 2339 O O . ILE A 1 284 ? 8.949 -7.727 -5.712 1.00 98.56 284 ILE A O 1
ATOM 2343 N N . LEU A 1 285 ? 8.201 -5.796 -6.517 1.00 98.69 285 LEU A N 1
ATOM 2344 C CA . LEU A 1 285 ? 7.336 -6.377 -7.550 1.00 98.69 285 LEU A CA 1
ATOM 2345 C C . LEU A 1 285 ? 8.052 -6.704 -8.865 1.00 98.69 285 LEU A C 1
ATOM 2347 O O . LEU A 1 285 ? 7.456 -7.332 -9.743 1.00 98.69 285 LEU A O 1
ATOM 2351 N N . GLY A 1 286 ? 9.329 -6.334 -9.017 1.00 97.88 286 GLY A N 1
ATOM 2352 C CA . GLY A 1 286 ? 10.092 -6.628 -10.234 1.00 97.88 286 GLY A CA 1
ATOM 2353 C C . GLY A 1 286 ? 10.141 -8.127 -10.552 1.00 97.88 286 GLY A C 1
ATOM 2354 O O . GLY A 1 286 ? 9.886 -8.530 -11.686 1.00 97.88 286 GLY A O 1
ATOM 2355 N N . ASN A 1 287 ? 10.366 -8.966 -9.535 1.00 97.69 287 ASN A N 1
ATOM 2356 C CA . ASN A 1 287 ? 10.391 -10.421 -9.697 1.00 97.69 287 ASN A CA 1
ATOM 2357 C C . ASN A 1 287 ? 9.019 -10.994 -10.069 1.00 97.69 287 ASN A C 1
ATOM 2359 O O . ASN A 1 287 ? 8.954 -11.917 -10.884 1.00 97.69 287 ASN A O 1
ATOM 2363 N N . LEU A 1 288 ? 7.939 -10.461 -9.486 1.00 98.19 288 LEU A N 1
ATOM 2364 C CA . LEU A 1 288 ? 6.572 -10.873 -9.808 1.00 98.19 288 LEU A CA 1
ATOM 2365 C C . LEU A 1 288 ? 6.287 -10.628 -11.294 1.00 98.19 288 LEU A C 1
ATOM 2367 O O . LEU A 1 288 ? 5.951 -11.561 -12.020 1.00 98.19 288 LEU A O 1
ATOM 2371 N N . LEU A 1 289 ? 6.495 -9.397 -11.770 1.00 98.12 289 LEU A N 1
ATOM 2372 C CA . LEU A 1 289 ? 6.236 -9.052 -13.168 1.00 98.12 289 LEU A CA 1
ATOM 2373 C C . LEU A 1 289 ? 7.166 -9.787 -14.139 1.00 98.12 289 LEU A C 1
ATOM 2375 O O . LEU A 1 289 ? 6.712 -10.252 -15.182 1.00 98.12 289 LEU A O 1
ATOM 2379 N N . PHE A 1 290 ? 8.445 -9.960 -13.797 1.00 97.88 290 PHE A N 1
ATOM 2380 C CA . PHE A 1 290 ? 9.373 -10.719 -14.635 1.00 97.88 290 PHE A CA 1
ATOM 2381 C C . PHE A 1 290 ? 8.911 -12.167 -14.852 1.00 97.88 290 PHE A C 1
ATOM 2383 O O . PHE A 1 290 ? 9.007 -12.685 -15.966 1.00 97.88 290 PHE A O 1
ATOM 2390 N N . ARG A 1 291 ? 8.398 -12.820 -13.802 1.00 97.25 291 ARG A N 1
ATOM 2391 C CA . ARG A 1 291 ? 7.902 -14.202 -13.875 1.00 97.25 291 ARG A CA 1
ATOM 2392 C C . ARG A 1 291 ? 6.583 -14.298 -14.638 1.00 97.25 291 ARG A C 1
ATOM 2394 O O . ARG A 1 291 ? 6.429 -15.219 -15.434 1.00 97.25 291 ARG A O 1
ATOM 2401 N N . THR A 1 292 ? 5.664 -13.357 -14.425 1.00 96.94 292 THR A N 1
ATOM 2402 C CA . THR A 1 292 ? 4.311 -13.426 -14.996 1.00 96.94 292 THR A CA 1
ATOM 2403 C C . THR A 1 292 ? 4.233 -12.893 -16.428 1.00 96.94 292 THR A C 1
ATOM 2405 O O . THR A 1 292 ? 3.557 -13.478 -17.270 1.00 96.94 292 THR A O 1
ATOM 2408 N N . CYS A 1 293 ? 4.940 -11.806 -16.746 1.00 94.06 293 CYS A N 1
ATOM 2409 C CA . CYS A 1 293 ? 4.865 -11.129 -18.043 1.00 94.06 293 CYS A CA 1
ATOM 2410 C C . CYS A 1 293 ? 6.249 -10.695 -18.559 1.00 94.06 293 CYS A C 1
ATOM 2412 O O . CYS A 1 293 ? 6.469 -9.540 -18.918 1.00 94.06 293 CYS A O 1
ATOM 2414 N N . ARG A 1 294 ? 7.183 -11.651 -18.666 1.00 95.12 294 ARG A N 1
ATOM 2415 C CA . ARG A 1 294 ? 8.594 -11.428 -19.048 1.00 95.12 294 ARG A CA 1
ATOM 2416 C C . ARG A 1 294 ? 8.806 -10.486 -20.241 1.00 95.12 294 ARG A C 1
ATOM 2418 O O . ARG A 1 294 ? 9.600 -9.557 -20.149 1.00 95.12 294 ARG A O 1
ATOM 2425 N N . GLY A 1 295 ? 8.124 -10.723 -21.364 1.00 96.44 295 GLY A N 1
ATOM 2426 C CA . GLY A 1 295 ? 8.267 -9.903 -22.577 1.00 96.44 295 GLY A CA 1
ATOM 2427 C C . GLY A 1 295 ? 7.860 -8.439 -22.352 1.00 96.44 295 GLY A C 1
ATOM 2428 O O . GLY A 1 295 ? 8.687 -7.546 -22.539 1.00 96.44 295 GLY A O 1
ATOM 2429 N N . PRO A 1 296 ? 6.612 -8.175 -21.920 1.00 97.19 296 PRO A N 1
ATOM 2430 C CA . PRO A 1 296 ? 6.186 -6.845 -21.487 1.00 97.19 296 PRO A CA 1
ATOM 2431 C C . PRO A 1 296 ? 7.102 -6.211 -20.432 1.00 97.19 296 PRO A C 1
ATOM 2433 O O . PRO A 1 296 ? 7.415 -5.029 -20.540 1.00 97.19 296 PRO A O 1
ATOM 2436 N N . PHE A 1 297 ? 7.588 -6.978 -19.457 1.00 97.69 297 PHE A N 1
ATOM 2437 C CA . PHE A 1 297 ? 8.481 -6.478 -18.413 1.00 97.69 297 PHE A CA 1
ATOM 2438 C C . PHE A 1 297 ? 9.804 -5.919 -18.964 1.00 97.69 297 PHE A C 1
ATOM 2440 O O . PHE A 1 297 ? 10.241 -4.856 -18.530 1.00 97.69 297 PHE A O 1
ATOM 2447 N N . PHE A 1 298 ? 10.417 -6.549 -19.973 1.00 97.94 298 PHE A N 1
ATOM 2448 C CA . PHE A 1 298 ? 11.595 -5.959 -20.628 1.00 97.94 298 PHE A CA 1
ATOM 2449 C C . PHE A 1 298 ? 11.267 -4.643 -21.341 1.00 97.94 298 PHE A C 1
ATOM 2451 O O . PHE A 1 298 ? 12.026 -3.684 -21.223 1.00 97.94 298 PHE A O 1
ATOM 2458 N N . LYS A 1 299 ? 10.105 -4.549 -22.001 1.00 97.50 299 LYS A N 1
ATOM 2459 C CA . LYS A 1 299 ? 9.648 -3.285 -22.608 1.00 97.50 299 LYS A CA 1
ATOM 2460 C C . LYS A 1 299 ? 9.431 -2.195 -21.558 1.00 97.50 299 LYS A C 1
ATOM 2462 O O . LYS A 1 299 ? 9.736 -1.035 -21.814 1.00 97.50 299 LYS A O 1
ATOM 2467 N N . LEU A 1 300 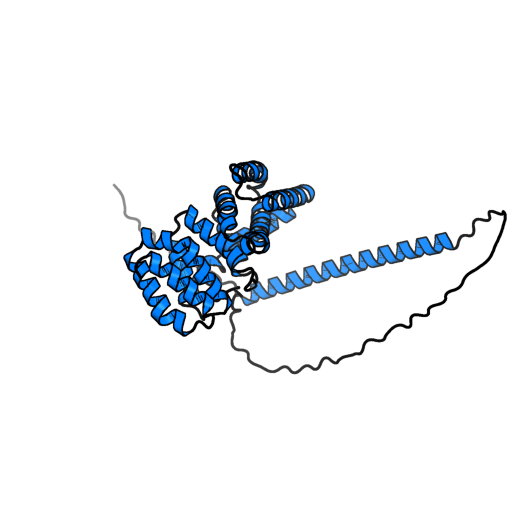? 8.933 -2.562 -20.377 1.00 97.75 300 LEU A N 1
ATOM 2468 C CA . LEU A 1 300 ? 8.802 -1.656 -19.236 1.00 97.75 300 LEU A CA 1
ATOM 2469 C C . LEU A 1 300 ? 10.177 -1.138 -18.783 1.00 97.75 300 LEU A C 1
ATOM 2471 O O . LEU A 1 300 ? 10.337 0.067 -18.608 1.00 97.75 300 LEU A O 1
ATOM 2475 N N . ILE A 1 301 ? 11.181 -2.012 -18.653 1.00 97.88 301 ILE A N 1
ATOM 2476 C CA . ILE A 1 301 ? 12.556 -1.605 -18.315 1.00 97.88 301 ILE A CA 1
ATOM 2477 C C . ILE A 1 301 ? 13.121 -0.648 -19.370 1.00 97.88 301 ILE A C 1
ATOM 2479 O O . ILE A 1 301 ? 13.646 0.412 -19.024 1.00 97.88 301 ILE A O 1
ATOM 2483 N N . GLU A 1 302 ? 13.001 -0.991 -20.654 1.00 97.12 302 GLU A N 1
ATOM 2484 C CA . GLU A 1 302 ? 13.459 -0.136 -21.754 1.00 97.12 302 GLU A CA 1
ATOM 2485 C C . GLU A 1 302 ? 12.766 1.228 -21.732 1.00 97.12 302 GLU A C 1
ATOM 2487 O O . GLU A 1 302 ? 13.422 2.259 -21.899 1.00 97.12 302 GLU A O 1
ATOM 2492 N N . TYR A 1 303 ? 11.456 1.248 -21.475 1.00 97.19 303 TYR A N 1
ATOM 2493 C CA . TYR A 1 303 ? 10.690 2.479 -21.342 1.00 97.19 303 TYR A CA 1
ATOM 2494 C C . TYR A 1 303 ? 11.216 3.343 -20.191 1.00 97.19 303 TYR A C 1
ATOM 2496 O O . TYR A 1 303 ? 11.466 4.536 -20.378 1.00 97.19 303 TYR A O 1
ATOM 2504 N N . VAL A 1 304 ? 11.459 2.745 -19.020 1.00 97.00 304 VAL A N 1
ATOM 2505 C CA . VAL A 1 304 ? 12.007 3.459 -17.859 1.00 97.00 304 VAL A CA 1
ATOM 2506 C C . VAL A 1 304 ? 13.390 4.036 -18.172 1.00 97.00 304 VAL A C 1
ATOM 2508 O O . VAL A 1 304 ? 13.616 5.227 -17.952 1.00 97.00 304 VAL A O 1
ATOM 2511 N N . LYS A 1 305 ? 14.296 3.237 -18.752 1.00 95.88 305 LYS A N 1
ATOM 2512 C CA . LYS A 1 305 ? 15.648 3.687 -19.125 1.00 95.88 305 LYS A CA 1
ATOM 2513 C C . LYS A 1 305 ? 15.614 4.814 -20.163 1.00 95.88 305 LYS A C 1
ATOM 2515 O O . LYS A 1 305 ? 16.385 5.767 -20.069 1.00 95.88 305 LYS A O 1
ATOM 2520 N N . ARG A 1 306 ? 14.740 4.711 -21.171 1.00 95.38 306 ARG A N 1
ATOM 2521 C CA . ARG A 1 306 ? 14.717 5.628 -22.319 1.00 95.38 306 ARG A CA 1
ATOM 2522 C C . ARG A 1 306 ? 13.953 6.918 -22.055 1.00 95.38 306 ARG A C 1
ATOM 2524 O O . ARG A 1 306 ? 14.391 7.958 -22.541 1.00 95.38 306 ARG A O 1
ATOM 2531 N N . TYR A 1 307 ? 12.830 6.852 -21.348 1.00 94.38 307 TYR A N 1
ATOM 2532 C CA . TYR A 1 307 ? 11.912 7.981 -21.185 1.00 94.38 307 TYR A CA 1
ATOM 2533 C C . TYR A 1 307 ? 11.896 8.482 -19.744 1.00 94.38 307 TYR A C 1
ATOM 2535 O O . TYR A 1 307 ? 12.198 9.647 -19.508 1.00 94.38 307 TYR A O 1
ATOM 2543 N N . TYR A 1 308 ? 11.654 7.600 -18.773 1.00 93.62 308 TYR A N 1
ATOM 2544 C CA . TYR A 1 308 ? 11.478 8.020 -17.381 1.00 93.62 308 TYR A CA 1
ATOM 2545 C C . TYR A 1 308 ? 12.763 8.605 -16.768 1.00 93.62 308 TYR A C 1
ATOM 2547 O O . TYR A 1 308 ? 12.743 9.689 -16.190 1.00 93.62 308 TYR A O 1
ATOM 2555 N N . PHE A 1 309 ? 13.918 7.956 -16.963 1.00 94.75 309 PHE A N 1
ATOM 2556 C CA . PHE A 1 309 ? 15.203 8.437 -16.433 1.00 94.75 309 PHE A CA 1
ATOM 2557 C C . PHE A 1 309 ? 15.642 9.803 -16.969 1.00 94.75 309 PHE A C 1
ATOM 2559 O O . PHE A 1 309 ? 16.451 10.465 -16.316 1.00 94.75 309 PHE A O 1
ATOM 2566 N N . ARG A 1 310 ? 15.130 10.241 -18.126 1.00 92.19 310 ARG A N 1
ATOM 2567 C CA . ARG A 1 310 ? 15.491 11.543 -18.705 1.00 92.19 310 ARG A CA 1
ATOM 2568 C C . ARG A 1 310 ? 14.940 12.715 -17.902 1.00 92.19 310 ARG A C 1
ATOM 2570 O O . ARG A 1 310 ? 15.602 13.741 -17.832 1.00 92.19 310 ARG A O 1
ATOM 2577 N N . GLU A 1 311 ? 13.765 12.560 -17.302 1.00 88.62 311 GLU A N 1
ATOM 2578 C CA . GLU A 1 311 ? 13.097 13.638 -16.554 1.00 88.62 311 GLU A CA 1
ATOM 2579 C C . GLU A 1 311 ? 13.320 13.525 -15.036 1.00 88.62 311 GLU A C 1
ATOM 2581 O O . GLU A 1 311 ? 12.923 14.397 -14.265 1.00 88.62 311 GLU A O 1
ATOM 2586 N N . MET A 1 312 ? 13.976 12.452 -14.596 1.00 89.50 312 MET A N 1
ATOM 2587 C CA . MET A 1 312 ? 14.228 12.178 -13.190 1.00 89.50 312 MET A CA 1
ATOM 2588 C C . MET A 1 312 ? 15.477 12.925 -12.695 1.00 89.50 312 MET A C 1
ATOM 2590 O O . MET A 1 312 ? 16.579 12.725 -13.203 1.00 89.50 312 MET A O 1
ATOM 2594 N N . ASN A 1 313 ? 15.334 13.729 -11.638 1.00 88.00 313 ASN A N 1
ATOM 2595 C CA . ASN A 1 313 ? 16.430 14.545 -11.084 1.00 88.00 313 ASN A CA 1
ATOM 2596 C C . ASN A 1 313 ? 17.213 13.870 -9.935 1.00 88.00 313 ASN A C 1
ATOM 2598 O O . ASN A 1 313 ? 18.124 14.468 -9.370 1.00 88.00 313 ASN A O 1
ATOM 2602 N N . ASN A 1 314 ? 16.881 12.625 -9.574 1.00 91.88 314 ASN A N 1
ATOM 2603 C CA . ASN A 1 314 ? 17.498 11.903 -8.454 1.00 91.88 314 ASN A CA 1
ATOM 2604 C C . ASN A 1 314 ? 18.460 10.813 -8.949 1.00 91.88 314 ASN A C 1
ATOM 2606 O O . ASN A 1 314 ? 18.074 9.656 -9.127 1.00 91.88 314 ASN A O 1
ATOM 2610 N N . GLU A 1 315 ? 19.719 11.186 -9.174 1.00 93.94 315 GLU A N 1
ATOM 2611 C CA . GLU A 1 315 ? 20.739 10.287 -9.731 1.00 93.94 315 GLU A CA 1
ATOM 2612 C C . GLU A 1 315 ? 21.010 9.035 -8.871 1.00 93.94 315 GLU A C 1
ATOM 2614 O O . GLU A 1 315 ? 21.011 7.930 -9.419 1.00 93.94 315 GLU A O 1
ATOM 2619 N N . PRO A 1 316 ? 21.125 9.127 -7.527 1.00 95.38 316 PRO A N 1
ATOM 2620 C CA . PRO A 1 316 ? 21.276 7.937 -6.688 1.00 95.38 316 PRO A CA 1
ATOM 2621 C C . PRO A 1 316 ? 20.141 6.920 -6.863 1.00 95.38 316 PRO A C 1
ATOM 2623 O O . PRO A 1 316 ? 20.367 5.711 -6.827 1.00 95.38 316 PRO A O 1
ATOM 2626 N N . CYS A 1 317 ? 18.912 7.400 -7.052 1.00 94.88 317 CYS A N 1
ATOM 2627 C CA . CYS A 1 317 ? 17.750 6.551 -7.277 1.00 94.88 317 CYS A CA 1
ATOM 2628 C C . CYS A 1 317 ? 17.800 5.872 -8.660 1.00 94.88 317 CYS A C 1
ATOM 2630 O O . CYS A 1 317 ? 17.541 4.671 -8.750 1.00 94.88 317 CYS A O 1
ATOM 2632 N N . LYS A 1 318 ? 18.256 6.569 -9.714 1.00 95.50 318 LYS A N 1
ATOM 2633 C CA . LYS A 1 318 ? 18.460 5.960 -11.045 1.00 95.50 318 LYS A CA 1
ATOM 2634 C C . LYS A 1 318 ? 19.480 4.831 -11.010 1.00 95.50 318 LYS A C 1
ATOM 2636 O O . LYS A 1 318 ? 19.239 3.778 -11.599 1.00 95.50 318 LYS A O 1
ATOM 2641 N N . ILE A 1 319 ? 20.598 5.037 -10.312 1.00 96.56 319 ILE A N 1
ATOM 2642 C CA . ILE A 1 319 ? 21.658 4.030 -10.174 1.00 96.56 319 ILE A CA 1
ATOM 2643 C C . ILE A 1 319 ? 21.104 2.777 -9.487 1.00 96.56 319 ILE A C 1
ATOM 2645 O O . ILE A 1 319 ? 21.309 1.666 -9.975 1.00 96.56 319 ILE A O 1
ATOM 2649 N N . ARG A 1 320 ? 20.341 2.942 -8.397 1.00 97.06 320 ARG A N 1
ATOM 2650 C CA . ARG A 1 320 ? 19.722 1.808 -7.692 1.00 97.06 320 ARG A CA 1
ATOM 2651 C C . ARG A 1 320 ? 18.718 1.061 -8.567 1.00 97.06 320 ARG A C 1
ATOM 2653 O O . ARG A 1 320 ? 18.785 -0.162 -8.621 1.00 97.06 320 ARG A O 1
ATOM 2660 N N . ILE A 1 321 ? 17.842 1.768 -9.283 1.00 97.12 321 ILE A N 1
ATOM 2661 C CA . ILE A 1 321 ? 16.892 1.141 -10.218 1.00 97.12 321 ILE A CA 1
ATOM 2662 C C . ILE A 1 321 ? 17.645 0.392 -11.331 1.00 97.12 321 ILE A C 1
ATOM 2664 O O . ILE A 1 321 ? 17.324 -0.755 -11.631 1.00 97.12 321 ILE A O 1
ATOM 2668 N N . SER A 1 322 ? 18.690 0.995 -11.902 1.00 96.75 322 SER A N 1
ATOM 2669 C CA . SER A 1 322 ? 19.503 0.371 -12.957 1.00 96.75 322 SER A CA 1
ATOM 2670 C C . SER A 1 322 ? 20.181 -0.913 -12.477 1.00 96.75 322 SER A C 1
ATOM 2672 O O . SER A 1 322 ? 20.097 -1.933 -13.151 1.00 96.75 322 SER A O 1
ATOM 2674 N N . SER A 1 323 ? 20.755 -0.903 -11.271 1.00 96.94 323 SER A N 1
ATOM 2675 C CA . SER A 1 323 ? 21.340 -2.099 -10.652 1.00 96.94 323 SER A CA 1
ATOM 2676 C C . SER A 1 323 ? 20.305 -3.209 -10.410 1.00 96.94 323 SER A C 1
ATOM 2678 O O . SER A 1 323 ? 20.622 -4.396 -10.498 1.00 96.94 323 SER A O 1
ATOM 2680 N N . MET A 1 324 ? 19.040 -2.864 -10.139 1.00 96.81 324 MET A N 1
ATOM 2681 C CA . MET A 1 324 ? 17.969 -3.866 -10.076 1.00 96.81 324 MET A CA 1
ATOM 2682 C C . MET A 1 324 ? 17.686 -4.477 -11.452 1.00 96.81 324 MET A C 1
ATOM 2684 O O . MET A 1 324 ? 17.416 -5.674 -11.527 1.00 96.81 324 MET A O 1
ATOM 2688 N N . PHE A 1 325 ? 17.765 -3.692 -12.531 1.00 97.00 325 PHE A N 1
ATOM 2689 C CA . PHE A 1 325 ? 17.532 -4.164 -13.900 1.00 97.00 325 PHE A CA 1
ATOM 2690 C C . PHE A 1 325 ? 18.582 -5.171 -14.381 1.00 97.00 325 PHE A C 1
ATOM 2692 O O . PHE A 1 325 ? 18.224 -6.152 -15.034 1.00 97.00 325 PHE A O 1
ATOM 2699 N N . GLU A 1 326 ? 19.839 -5.007 -13.966 1.00 94.75 326 GLU A N 1
ATOM 2700 C CA . GLU A 1 326 ? 20.933 -5.937 -14.286 1.00 94.75 326 GLU A CA 1
ATOM 2701 C C . GLU A 1 326 ? 20.634 -7.377 -13.832 1.00 94.75 326 GLU A C 1
ATOM 2703 O O . GLU A 1 326 ? 21.006 -8.336 -14.509 1.00 94.75 326 GLU A O 1
ATOM 2708 N N . ARG A 1 327 ? 19.875 -7.552 -12.738 1.00 94.25 327 ARG A N 1
ATOM 2709 C CA . ARG A 1 327 ? 19.460 -8.874 -12.224 1.00 94.25 327 ARG A CA 1
ATOM 2710 C C . ARG A 1 327 ? 18.591 -9.659 -13.208 1.00 94.25 327 ARG A C 1
ATOM 2712 O O . ARG A 1 327 ? 18.518 -10.881 -13.113 1.00 94.25 327 ARG A O 1
ATOM 2719 N N . TYR A 1 328 ? 17.935 -8.967 -14.137 1.00 92.88 328 TYR A N 1
ATOM 2720 C CA . TYR A 1 328 ? 17.081 -9.562 -15.165 1.00 92.88 328 TYR A CA 1
ATOM 2721 C C . TYR A 1 328 ? 17.798 -9.705 -16.518 1.00 92.88 328 TYR A C 1
ATOM 2723 O O . TYR A 1 328 ? 17.184 -10.172 -17.478 1.00 92.88 328 TYR A O 1
ATOM 2731 N N . GLY A 1 329 ? 19.083 -9.332 -16.601 1.00 84.31 329 GLY A N 1
ATOM 2732 C CA . GLY A 1 329 ? 19.869 -9.329 -17.837 1.00 84.31 329 GLY A CA 1
ATOM 2733 C C . GLY A 1 329 ? 19.532 -8.170 -18.781 1.00 84.31 329 GLY A C 1
ATOM 2734 O O . GLY A 1 329 ? 19.624 -8.352 -19.994 1.00 84.31 329 GLY A O 1
ATOM 2735 N N . ALA A 1 330 ? 19.089 -7.028 -18.235 1.00 67.75 330 ALA A N 1
ATOM 2736 C CA . ALA A 1 330 ? 18.562 -5.883 -18.984 1.00 67.75 330 ALA A CA 1
ATOM 2737 C C . ALA A 1 330 ? 19.445 -4.635 -18.949 1.00 67.75 330 ALA A C 1
ATOM 2739 O O . ALA A 1 330 ? 19.952 -4.254 -17.869 1.00 67.75 330 ALA A O 1
#

Foldseek 3Di:
DDDDDDDDDDDDPPPPPPPVVVVVVVVVVVVVVVVVVVVVVVVVVVVVVVVVVVVVVVVVPDDPDDDDDDDDDDDDDDDDDDDDDDDDDDDDDDDDDDPDPDPPDQAWQWFFDPVCCVPQAVDPLLVVLVVQLVVCVVVPDPVVLVVLLVLLLVLLVVQDPPPCSLVVSLVSNVVVLVGSSNLVSNLVNLLVCLQPPCLVPVVSLLSSLVSCLSSDDPSSLSNNRNCLTRDHDDLSRNLSNLLNVLSNCLVVLVLVVLVSGLVRLLPTDGDLSSLSNVLSSCVRCVVSCCVPPVVVSVVVVVCCVPPVVVNHPDPVSVVSSVVSVVVSVD

Organism: Encephalitozoon intestinalis (strain ATCC 50506) (NCBI:txid876142)